Protein AF-A0A8J4STB5-F1 (afdb_monomer_lite)

Sequence (222 aa):
MVFQQFNLYPHKTVLGNVMEGLLTVKKIKRDEAAERGRILLDRVGLSDKQDAYPSRLSGGQQQRVAIARALAMEPEVMLFDEPTSALDPELVGEVLSVMKELAQEGMTMLVVTHELNKGATPMELLLAGLGGCMGIDITMILDAFLDKITGIEIEAQGTRSEGMPKGFTAIDLIFKVDGDIPDYRIWKAIQMAEEKYCAVSASLSADIHPKLILNGVDTPRP

pLDDT: mean 73.21, std 20.73, range [24.27, 98.5]

Radius of gyration: 19.36 Å; chains: 1; bounding box: 47×39×54 Å

Organism: NCBI:txid1284355

InterPro domains:
  IPR003439 ABC transporter-like, ATP-binding domain [PF00005] (1-85)
  IPR003439 ABC transporter-like, ATP-binding domain [PS50893] (1-156)
  IPR003718 OsmC/Ohr conserved domain [PF02566] (117-209)
  IPR015946 K homology domain-like, alpha/beta [G3DSA:3.30.300.20] (123-214)
  IPR017871 ABC transporter-like, conserved site [PS00211] (57-71)
  IPR027417 P-loop containing nucleoside triphosphate hydrolase [G3DSA:3.40.50.300] (1-122)
  IPR027417 P-loop containing nucleoside triphosphate hydrolase [SSF52540] (1-118)
  IPR036102 OsmC/Ohr superfamily [SSF82784] (111-209)
  IPR050086 Methionine import ATP-binding protein MetN-like [PTHR43166] (1-117)

Structure (mmCIF, N/CA/C/O backbone):
data_AF-A0A8J4STB5-F1
#
_entry.id   AF-A0A8J4STB5-F1
#
loop_
_atom_site.group_PDB
_atom_site.id
_atom_site.type_symbol
_atom_site.label_atom_id
_atom_site.label_alt_id
_atom_site.label_comp_id
_atom_site.label_asym_id
_atom_site.label_entity_id
_atom_site.label_seq_id
_atom_site.pdbx_PDB_ins_code
_atom_site.Cartn_x
_atom_site.Cartn_y
_atom_site.Cartn_z
_atom_site.occupancy
_atom_site.B_iso_or_equiv
_atom_site.auth_seq_id
_atom_site.auth_comp_id
_atom_site.auth_asym_id
_atom_site.auth_atom_id
_atom_site.pdbx_PDB_model_num
ATOM 1 N N . MET A 1 1 ? -4.773 2.801 -3.151 1.00 83.81 1 MET A N 1
ATOM 2 C CA . MET A 1 1 ? -3.450 3.431 -3.314 1.00 83.81 1 MET A CA 1
ATOM 3 C C . MET A 1 1 ? -2.985 3.958 -1.968 1.00 83.81 1 MET A C 1
ATOM 5 O O . MET A 1 1 ? -3.799 4.517 -1.236 1.00 83.81 1 MET A O 1
ATOM 9 N N . VAL A 1 2 ? -1.718 3.732 -1.645 1.00 87.00 2 VAL A N 1
ATOM 10 C CA . VAL A 1 2 ? -1.007 4.223 -0.462 1.00 87.00 2 VAL A CA 1
ATOM 11 C C . VAL A 1 2 ? 0.059 5.187 -0.970 1.00 87.00 2 VAL A C 1
ATOM 13 O O . VAL A 1 2 ? 0.803 4.837 -1.879 1.00 87.00 2 VAL A O 1
ATOM 16 N N . PHE A 1 3 ? 0.081 6.400 -0.431 1.00 85.62 3 PHE A N 1
ATOM 17 C CA . PHE A 1 3 ? 0.924 7.493 -0.915 1.00 85.62 3 PHE A CA 1
ATOM 18 C C . PHE A 1 3 ? 2.146 7.691 -0.010 1.00 85.62 3 PHE A C 1
ATOM 20 O O . PHE A 1 3 ? 2.148 7.242 1.141 1.00 85.62 3 PHE A O 1
ATOM 27 N N . GLN A 1 4 ? 3.129 8.444 -0.507 1.00 79.06 4 GLN A N 1
ATOM 28 C CA . GLN A 1 4 ? 4.301 8.886 0.251 1.00 79.06 4 GLN A CA 1
ATOM 29 C C . GLN A 1 4 ? 3.884 9.717 1.471 1.00 79.06 4 GLN A C 1
ATOM 31 O O . GLN A 1 4 ? 4.380 9.534 2.581 1.00 79.06 4 GLN A O 1
ATOM 36 N N . GLN A 1 5 ? 2.910 10.610 1.273 1.00 80.06 5 GLN A N 1
ATOM 37 C CA . GLN A 1 5 ? 2.217 11.296 2.358 1.00 80.06 5 GLN A CA 1
ATOM 38 C C . GLN A 1 5 ? 1.025 10.449 2.809 1.00 80.06 5 GLN A C 1
ATOM 40 O O . GLN A 1 5 ? 0.166 10.098 2.005 1.00 80.06 5 GLN A O 1
ATOM 45 N N . PHE A 1 6 ? 0.919 10.166 4.110 1.00 85.56 6 PHE A N 1
ATOM 46 C CA . PHE A 1 6 ? -0.080 9.241 4.676 1.00 85.56 6 PHE A CA 1
ATOM 47 C C . PHE A 1 6 ? -1.534 9.581 4.281 1.00 85.56 6 PHE A C 1
ATOM 49 O O . PHE A 1 6 ? -2.413 8.714 4.241 1.00 85.56 6 PHE A O 1
ATOM 56 N N . ASN A 1 7 ? -1.797 10.862 3.978 1.00 88.44 7 ASN A N 1
ATOM 57 C CA . ASN A 1 7 ? -3.080 11.392 3.514 1.00 88.44 7 ASN A CA 1
ATOM 58 C C . ASN A 1 7 ? -4.254 11.005 4.424 1.00 88.44 7 ASN A C 1
ATOM 60 O O . ASN A 1 7 ? -5.372 10.811 3.949 1.00 88.44 7 ASN A O 1
ATOM 64 N N . LEU A 1 8 ? -4.009 10.846 5.727 1.00 95.62 8 LEU A N 1
ATOM 65 C CA . LEU A 1 8 ? -5.043 10.556 6.717 1.00 95.62 8 LEU A CA 1
ATOM 66 C C . LEU A 1 8 ? -5.893 11.804 6.978 1.00 95.62 8 LEU A C 1
ATOM 68 O O . LEU A 1 8 ? -5.393 12.925 6.993 1.00 95.62 8 LEU A O 1
ATOM 72 N N . TYR A 1 9 ? -7.182 11.611 7.240 1.00 97.06 9 TYR A N 1
ATOM 73 C CA . TYR A 1 9 ? -8.083 12.662 7.688 1.00 97.06 9 TYR A CA 1
ATOM 74 C C . TYR A 1 9 ? -7.729 13.057 9.130 1.00 97.06 9 TYR A C 1
ATOM 76 O O . TYR A 1 9 ? -7.963 12.263 10.048 1.00 97.06 9 TYR A O 1
ATOM 84 N N . PRO A 1 10 ? -7.211 14.278 9.373 1.00 96.38 10 PRO A N 1
ATOM 85 C CA . PRO A 1 10 ? -6.681 14.663 10.685 1.00 96.38 10 PRO A CA 1
ATOM 86 C C . PRO A 1 10 ? -7.776 14.827 11.748 1.00 96.38 10 PRO A C 1
ATOM 88 O O . PRO A 1 10 ? -7.510 14.728 12.941 1.00 96.38 10 PRO A O 1
ATOM 91 N N . HIS A 1 11 ? -9.016 15.061 11.314 1.00 97.06 11 HIS A N 1
ATOM 92 C CA . HIS A 1 11 ? -10.190 15.258 12.164 1.00 97.06 11 HIS A CA 1
ATOM 93 C C . HIS A 1 11 ? -10.950 13.953 12.466 1.00 97.06 11 HIS A C 1
ATOM 95 O O . HIS A 1 11 ? -12.022 13.993 13.066 1.00 97.06 11 HIS A O 1
ATOM 101 N N . LYS A 1 12 ? -10.432 12.797 12.034 1.00 97.62 12 LYS A N 1
ATOM 102 C CA . LYS A 1 12 ? -11.000 11.474 12.322 1.00 97.62 12 LYS A CA 1
ATOM 103 C C . LYS A 1 12 ? -10.012 10.659 13.145 1.00 97.62 12 LYS A C 1
ATOM 105 O O . LYS A 1 12 ? -8.802 10.842 13.030 1.00 97.62 12 LYS A O 1
ATOM 110 N N . THR A 1 13 ? -10.532 9.733 13.944 1.00 98.44 13 THR A N 1
ATOM 111 C CA . THR A 1 13 ? -9.698 8.741 14.630 1.00 98.44 13 THR A CA 1
ATOM 112 C C . THR A 1 13 ? -9.053 7.783 13.626 1.00 98.44 13 THR A C 1
ATOM 114 O O . THR A 1 13 ? -9.399 7.773 12.440 1.00 98.44 13 THR A O 1
ATOM 117 N N . VAL A 1 14 ? -8.125 6.952 14.091 1.00 98.44 14 VAL A N 1
ATOM 118 C CA . VAL A 1 14 ? -7.517 5.868 13.310 1.00 98.44 14 VAL A CA 1
ATOM 119 C C . VAL A 1 14 ? -8.586 4.941 12.736 1.00 98.44 14 VAL A C 1
ATOM 121 O O . VAL A 1 14 ? -8.636 4.737 11.524 1.00 98.44 14 VAL A O 1
ATOM 124 N N . LEU A 1 15 ? -9.510 4.463 13.573 1.00 98.50 15 LEU A N 1
ATOM 125 C CA . LEU A 1 15 ? -10.627 3.640 13.115 1.00 98.50 15 LEU A CA 1
ATOM 126 C C . LEU A 1 15 ? -11.534 4.404 12.141 1.00 98.50 15 LEU A C 1
ATOM 128 O O . LEU A 1 15 ? -11.927 3.868 11.107 1.00 98.50 15 LEU A O 1
ATOM 132 N N . GLY A 1 16 ? -11.804 5.684 12.415 1.00 98.19 16 GLY A N 1
ATOM 133 C CA . GLY A 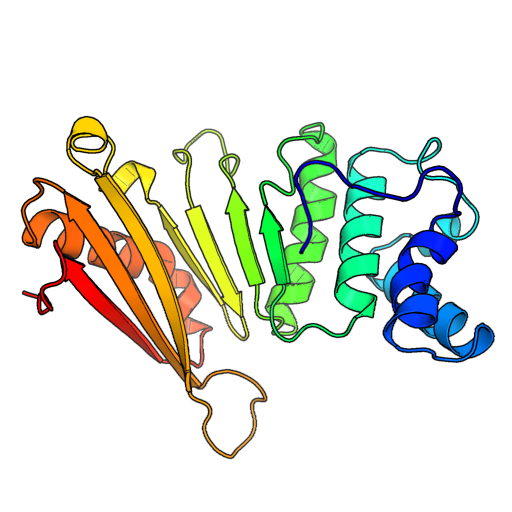1 16 ? -12.578 6.540 11.519 1.00 98.19 16 GLY A CA 1
ATOM 134 C C . GLY A 1 16 ? -11.940 6.703 10.136 1.00 98.19 16 GLY A C 1
ATOM 135 O O . GLY A 1 16 ? -12.653 6.742 9.139 1.00 98.19 16 GLY A O 1
ATOM 136 N N . ASN A 1 17 ? -10.608 6.749 10.059 1.00 98.31 17 ASN A N 1
ATOM 137 C CA . ASN A 1 17 ? -9.873 6.798 8.796 1.00 98.31 17 ASN A CA 1
ATOM 138 C C . ASN A 1 17 ? -10.060 5.524 7.967 1.00 98.31 17 ASN A C 1
ATOM 140 O O . ASN A 1 17 ? -10.306 5.620 6.767 1.00 98.31 17 ASN A O 1
ATOM 144 N N . VAL A 1 18 ? -9.974 4.352 8.601 1.00 98.00 18 VAL A N 1
ATOM 145 C CA . VAL A 1 18 ? -10.160 3.054 7.931 1.00 98.00 18 VAL A CA 1
ATOM 146 C C . VAL A 1 18 ? -11.613 2.867 7.479 1.00 98.00 18 VAL A C 1
ATOM 148 O O . VAL A 1 18 ? -11.871 2.394 6.375 1.00 98.00 18 VAL A O 1
ATOM 151 N N . MET A 1 19 ? -12.574 3.301 8.297 1.00 98.00 19 MET A N 1
ATOM 152 C CA . MET A 1 19 ? -14.006 3.178 8.013 1.00 98.00 19 MET A CA 1
ATOM 153 C C . MET A 1 19 ? -14.528 4.132 6.932 1.00 98.00 19 MET A C 1
ATOM 155 O O . MET A 1 19 ? -15.611 3.897 6.397 1.00 98.00 19 MET A O 1
ATOM 159 N N . GLU A 1 20 ? -13.831 5.230 6.634 1.00 97.69 20 GLU A N 1
ATOM 160 C CA . GLU A 1 20 ? -14.433 6.324 5.864 1.00 97.69 20 GLU A CA 1
ATOM 161 C C . GLU A 1 20 ? -14.905 5.883 4.474 1.00 97.69 20 GLU A C 1
ATOM 163 O O . GLU A 1 20 ? -16.039 6.172 4.087 1.00 97.69 20 GLU A O 1
ATOM 168 N N . GLY A 1 21 ? -14.077 5.133 3.742 1.00 95.62 21 GLY A N 1
ATOM 169 C CA . GLY A 1 21 ? -14.440 4.606 2.422 1.00 95.62 21 GLY A CA 1
ATOM 170 C C . GLY A 1 21 ? -15.588 3.594 2.485 1.00 95.62 21 GLY A C 1
ATOM 171 O O . GLY A 1 21 ? -16.498 3.625 1.653 1.00 95.62 21 GLY A O 1
ATOM 172 N N . LEU A 1 22 ? -15.614 2.757 3.525 1.00 97.12 22 LEU A N 1
ATOM 173 C CA . LEU A 1 22 ? -16.688 1.790 3.760 1.00 97.12 22 LEU A CA 1
ATOM 174 C C . LEU A 1 22 ? -18.049 2.484 3.941 1.00 97.12 22 LEU A C 1
ATOM 176 O O . LEU A 1 22 ? -19.049 2.087 3.340 1.00 97.12 22 LEU A O 1
ATOM 180 N N . LEU A 1 23 ? -18.083 3.560 4.727 1.00 97.62 23 LEU A N 1
ATOM 181 C CA . LEU A 1 23 ? -19.301 4.322 5.000 1.00 97.62 23 LEU A CA 1
ATOM 182 C C . LEU A 1 23 ? -19.748 5.163 3.804 1.00 97.62 23 LEU A C 1
ATOM 184 O O . LEU A 1 23 ? -20.928 5.202 3.455 1.00 97.62 23 LEU A O 1
ATOM 188 N N . THR A 1 24 ? -18.811 5.887 3.197 1.00 96.56 24 THR A N 1
ATOM 189 C CA . THR A 1 24 ? -19.138 6.926 2.216 1.00 96.56 24 THR A CA 1
ATOM 190 C C . THR A 1 24 ? -19.290 6.370 0.808 1.00 96.56 24 THR A C 1
ATOM 192 O O . THR A 1 24 ? -20.194 6.814 0.097 1.00 96.56 24 THR A O 1
ATOM 195 N N . VAL A 1 25 ? -18.475 5.381 0.431 1.00 95.56 25 VAL A N 1
ATOM 196 C CA . VAL A 1 25 ? -18.446 4.795 -0.915 1.00 95.56 25 VAL A CA 1
ATOM 197 C C . VAL A 1 25 ? -19.219 3.481 -0.954 1.00 95.56 25 VAL A C 1
ATOM 199 O O . VAL A 1 25 ? -20.157 3.359 -1.735 1.00 95.56 25 VAL A O 1
ATOM 202 N N . LYS A 1 26 ? -18.883 2.513 -0.088 1.00 94.12 26 LYS A N 1
ATOM 203 C CA . LYS A 1 26 ? -19.557 1.197 -0.065 1.00 94.12 26 LYS A CA 1
ATOM 204 C C . LYS A 1 26 ? -20.934 1.232 0.616 1.00 94.12 26 LYS A C 1
ATOM 206 O O . LYS A 1 26 ? -21.690 0.276 0.480 1.00 94.12 26 LYS A O 1
ATOM 211 N N . LYS A 1 27 ? -21.270 2.321 1.322 1.00 96.19 27 LYS A N 1
ATOM 212 C CA . LYS A 1 27 ? -22.557 2.540 2.014 1.00 96.19 27 LYS A CA 1
ATOM 213 C C . LYS A 1 27 ? -22.936 1.425 3.003 1.00 96.19 27 LYS A C 1
ATOM 215 O O . LYS A 1 27 ? -24.122 1.194 3.237 1.00 96.19 27 LYS A O 1
ATOM 220 N N . ILE A 1 28 ? -21.954 0.747 3.601 1.00 96.12 28 ILE A N 1
ATOM 221 C CA . ILE A 1 28 ? -22.231 -0.287 4.609 1.00 96.12 28 ILE A CA 1
ATOM 222 C C . ILE A 1 28 ? -22.561 0.342 5.970 1.00 96.12 28 ILE A C 1
ATOM 224 O O . ILE A 1 28 ? -22.240 1.504 6.237 1.00 96.12 28 ILE A O 1
ATOM 228 N N . LYS A 1 29 ? -23.230 -0.419 6.845 1.00 97.50 29 LYS A N 1
ATOM 229 C CA . LYS A 1 29 ? -23.645 0.072 8.167 1.00 97.50 29 LYS A CA 1
ATOM 230 C C . LYS A 1 29 ? -22.434 0.373 9.048 1.00 97.50 29 LYS A C 1
ATOM 232 O O . LYS A 1 29 ? -21.404 -0.288 8.961 1.00 97.50 29 LYS A O 1
ATOM 237 N N . ARG A 1 30 ? -22.588 1.347 9.950 1.00 96.19 30 ARG A N 1
ATOM 238 C CA . ARG A 1 30 ? -21.501 1.814 10.821 1.00 96.19 30 ARG A CA 1
ATOM 239 C C . ARG A 1 30 ? -20.896 0.718 11.687 1.00 96.19 30 ARG A C 1
ATOM 241 O O . ARG A 1 30 ? -19.676 0.654 11.773 1.00 96.19 30 ARG A O 1
ATOM 248 N N . ASP A 1 31 ? -21.726 -0.130 12.278 1.00 97.31 31 ASP A N 1
ATOM 249 C CA . ASP A 1 31 ? -21.247 -1.202 13.153 1.00 97.31 31 ASP A CA 1
ATOM 250 C C . ASP A 1 31 ? -20.454 -2.253 12.365 1.00 97.31 31 ASP A C 1
ATOM 252 O O . ASP A 1 31 ? -19.402 -2.699 12.812 1.00 97.31 31 ASP A O 1
ATOM 256 N N . GLU A 1 32 ? -20.893 -2.567 11.143 1.00 97.19 32 GLU A N 1
ATOM 257 C CA . GLU A 1 32 ? -20.178 -3.472 10.236 1.00 97.19 32 GLU A CA 1
ATOM 258 C C . GLU A 1 32 ? -18.851 -2.864 9.754 1.00 97.19 32 GLU A C 1
ATOM 260 O O . GLU A 1 32 ? -17.824 -3.539 9.745 1.00 97.19 32 GLU A O 1
ATOM 265 N N . ALA A 1 33 ? -18.843 -1.574 9.399 1.00 97.56 33 ALA A N 1
ATOM 266 C CA . ALA A 1 33 ? -17.621 -0.864 9.024 1.00 97.56 33 ALA A CA 1
ATOM 267 C C . ALA A 1 33 ? -16.614 -0.814 10.178 1.00 97.56 33 ALA A C 1
ATOM 269 O O . ALA A 1 33 ? -15.418 -0.989 9.950 1.00 97.56 33 ALA A O 1
ATOM 270 N N . ALA A 1 34 ? -17.091 -0.585 11.404 1.00 97.94 34 ALA A N 1
ATOM 271 C CA . ALA A 1 34 ? -16.252 -0.576 12.594 1.00 97.94 34 ALA A CA 1
ATOM 272 C C . ALA A 1 34 ? -15.622 -1.947 12.837 1.00 97.94 34 ALA A C 1
ATOM 274 O O . ALA A 1 34 ? -14.429 -2.019 13.117 1.00 97.94 34 ALA A O 1
ATOM 275 N N . GLU A 1 35 ? -16.386 -3.024 12.668 1.00 97.62 35 GLU A N 1
ATOM 276 C CA . GLU A 1 35 ? -15.864 -4.377 12.836 1.00 97.62 35 GLU A CA 1
ATOM 277 C C . GLU A 1 35 ? -14.793 -4.719 11.795 1.00 97.62 35 GLU A C 1
ATOM 279 O O . GLU A 1 35 ? -13.680 -5.103 12.159 1.00 97.62 35 GLU A O 1
ATOM 284 N N . ARG A 1 36 ? -15.062 -4.467 10.505 1.00 96.81 36 ARG A N 1
ATOM 285 C CA . ARG A 1 36 ? -14.048 -4.633 9.447 1.00 96.81 36 ARG A CA 1
ATOM 286 C C . ARG A 1 36 ? -12.813 -3.770 9.707 1.00 96.81 36 ARG A C 1
ATOM 288 O O . ARG A 1 36 ? -11.687 -4.227 9.534 1.00 96.81 36 ARG A O 1
ATOM 295 N N . GLY A 1 37 ? -13.023 -2.529 10.144 1.00 97.50 37 GLY A N 1
ATOM 296 C CA . GLY A 1 37 ? -11.949 -1.599 10.470 1.00 97.50 37 GLY A CA 1
ATOM 297 C C . GLY A 1 37 ? -11.044 -2.114 11.586 1.00 97.50 37 GLY A C 1
ATOM 298 O O . GLY A 1 37 ? -9.827 -2.038 11.451 1.00 97.50 37 GLY A O 1
ATOM 299 N N . ARG A 1 38 ? -11.609 -2.691 12.653 1.00 98.12 38 ARG A N 1
ATOM 300 C CA . ARG A 1 38 ? -10.828 -3.281 13.753 1.00 98.12 38 ARG A CA 1
ATOM 301 C C . ARG A 1 38 ? -9.997 -4.473 13.302 1.00 98.12 38 ARG A C 1
ATOM 303 O O . ARG A 1 38 ? -8.823 -4.523 13.638 1.00 98.12 38 ARG A O 1
ATOM 310 N N . ILE A 1 39 ? -10.569 -5.371 12.499 1.00 96.88 39 ILE A N 1
ATOM 311 C CA . ILE A 1 39 ? -9.842 -6.525 11.943 1.00 96.88 39 ILE A CA 1
ATOM 312 C C . ILE A 1 39 ? -8.627 -6.056 11.127 1.00 96.88 39 ILE A C 1
ATOM 314 O O . ILE A 1 39 ? -7.532 -6.599 11.250 1.00 96.88 39 ILE A O 1
ATOM 318 N N . LEU A 1 40 ? -8.797 -5.010 10.313 1.00 95.88 40 LEU A N 1
ATOM 319 C CA . LEU A 1 40 ? -7.709 -4.456 9.505 1.00 95.88 40 LEU A CA 1
ATOM 320 C C . LEU A 1 40 ? -6.654 -3.733 10.345 1.00 95.88 40 LEU A C 1
ATOM 322 O O . LEU A 1 40 ? -5.472 -3.814 10.023 1.00 95.88 40 LEU A O 1
ATOM 326 N N . LEU A 1 41 ? -7.063 -3.038 11.411 1.00 97.38 41 LEU A N 1
ATOM 327 C CA . LEU A 1 41 ? -6.132 -2.412 12.350 1.00 97.38 41 LEU A CA 1
ATOM 328 C C . LEU A 1 41 ? -5.324 -3.444 13.129 1.00 97.38 41 LEU A C 1
ATOM 330 O O . LEU A 1 41 ? -4.132 -3.232 13.335 1.00 97.38 41 LEU A O 1
ATOM 334 N N . ASP A 1 42 ? -5.940 -4.558 13.512 1.00 95.44 42 ASP A N 1
ATOM 335 C CA . ASP A 1 42 ? -5.253 -5.669 14.166 1.00 95.44 42 ASP A CA 1
ATOM 336 C C . ASP A 1 42 ? -4.184 -6.271 13.265 1.00 95.44 42 ASP A C 1
ATOM 338 O O . ASP A 1 42 ? -3.028 -6.395 13.663 1.00 95.44 42 ASP A O 1
ATOM 342 N N . ARG A 1 43 ? -4.539 -6.497 11.999 1.00 90.19 43 ARG A N 1
ATOM 343 C CA . ARG A 1 43 ? -3.621 -7.010 10.983 1.00 90.19 43 ARG A CA 1
ATOM 344 C C . ARG A 1 43 ? -2.388 -6.133 10.778 1.00 90.19 43 ARG A C 1
ATOM 346 O O . ARG A 1 43 ? -1.309 -6.652 10.540 1.00 90.19 43 ARG A O 1
ATOM 353 N N . VAL A 1 44 ? -2.520 -4.811 10.880 1.00 93.00 44 VAL A N 1
ATOM 354 C CA . VAL A 1 44 ? -1.371 -3.892 10.782 1.00 93.00 44 VAL A CA 1
ATOM 355 C C . VAL A 1 44 ? -0.748 -3.562 12.146 1.00 93.00 44 VAL A C 1
ATOM 357 O O . VAL A 1 44 ? 0.077 -2.652 12.241 1.00 93.00 44 VAL A O 1
ATOM 360 N N . GLY A 1 45 ? -1.131 -4.265 13.216 1.00 93.88 45 GLY A N 1
ATOM 361 C CA . GLY A 1 45 ? -0.573 -4.110 14.561 1.00 93.88 45 GLY A CA 1
ATOM 362 C C . GLY A 1 45 ? -0.903 -2.771 15.228 1.00 93.88 45 GLY A C 1
ATOM 363 O O . GLY A 1 45 ? -0.023 -2.166 15.840 1.00 93.88 45 GLY A O 1
ATOM 364 N N . LEU A 1 46 ? -2.136 -2.276 15.061 1.00 96.44 46 LEU A N 1
ATOM 365 C CA . LEU A 1 46 ? -2.624 -0.985 15.576 1.00 96.44 46 LEU A CA 1
ATOM 366 C C . LEU A 1 46 ? -3.954 -1.078 16.351 1.00 96.44 46 LEU A C 1
ATOM 368 O O . LEU A 1 46 ? -4.639 -0.066 16.533 1.00 96.44 46 LEU A O 1
ATOM 372 N N . SER A 1 47 ? -4.321 -2.264 16.842 1.00 95.38 47 SER A N 1
ATOM 373 C CA . SER A 1 47 ? -5.540 -2.483 17.642 1.00 95.38 47 SER A CA 1
ATOM 374 C C . SER A 1 47 ? -5.650 -1.561 18.862 1.00 95.38 47 SER A C 1
ATOM 376 O O . SER A 1 47 ? -6.727 -1.039 19.155 1.00 95.38 47 SER A O 1
ATOM 378 N N . ASP A 1 48 ? -4.538 -1.284 19.548 1.00 96.25 48 ASP A N 1
ATOM 379 C CA . ASP A 1 48 ? -4.495 -0.423 20.738 1.00 96.25 48 ASP A CA 1
ATOM 380 C C . ASP A 1 48 ? -4.597 1.081 20.416 1.00 96.25 48 ASP A C 1
ATOM 382 O O . ASP A 1 48 ? -4.718 1.907 21.323 1.00 96.25 48 ASP A O 1
ATOM 386 N N . LYS A 1 49 ? -4.555 1.461 19.130 1.00 96.81 49 LYS A N 1
ATOM 387 C CA . LYS A 1 49 ? -4.566 2.859 18.666 1.00 96.81 49 LYS A CA 1
ATOM 388 C C . LYS A 1 49 ? -5.855 3.275 17.963 1.00 96.81 49 LYS A C 1
ATOM 390 O O . LYS A 1 49 ? -5.914 4.391 17.454 1.00 96.81 49 LYS A O 1
ATOM 395 N N . GLN A 1 50 ? -6.890 2.435 17.945 1.00 97.31 50 GLN A N 1
ATOM 396 C CA . GLN A 1 50 ? -8.116 2.675 17.168 1.00 97.31 50 GLN A CA 1
ATOM 397 C C . GLN A 1 50 ? -8.791 4.040 17.439 1.00 97.31 50 GLN A C 1
ATOM 399 O O . GLN A 1 50 ? -9.308 4.670 16.512 1.00 97.31 50 GLN A O 1
ATOM 404 N N . ASP A 1 51 ? -8.719 4.533 18.680 1.00 97.88 51 ASP A N 1
ATOM 405 C CA . ASP A 1 51 ? -9.320 5.804 19.112 1.00 97.88 51 ASP A CA 1
ATOM 406 C C . ASP A 1 51 ? -8.353 6.998 19.056 1.00 97.88 51 ASP A C 1
ATOM 408 O O . ASP A 1 51 ? -8.737 8.139 19.327 1.00 97.88 51 ASP A O 1
ATOM 412 N N . ALA A 1 52 ? -7.085 6.767 18.707 1.00 98.19 52 ALA A N 1
ATOM 413 C CA . ALA A 1 52 ? -6.111 7.837 18.546 1.00 98.19 52 ALA A CA 1
ATOM 414 C C . ALA A 1 52 ? -6.429 8.684 17.304 1.00 98.19 52 ALA A C 1
ATOM 416 O O . ALA A 1 52 ? -7.083 8.234 16.365 1.00 98.19 52 ALA A O 1
ATOM 417 N N . TYR A 1 53 ? -5.930 9.918 17.286 1.00 98.06 53 TYR A N 1
ATOM 418 C CA . TYR A 1 53 ? -5.926 10.768 16.093 1.00 98.06 53 TYR A CA 1
ATOM 419 C C . TYR A 1 53 ? -4.561 10.675 15.396 1.00 98.06 53 TYR A C 1
ATOM 421 O O . TYR A 1 53 ? -3.568 10.438 16.092 1.00 98.06 53 TYR A O 1
ATOM 429 N N . PRO A 1 54 ? -4.469 10.911 14.070 1.00 96.88 54 PRO A N 1
ATOM 430 C CA . PRO A 1 54 ? -3.209 10.830 13.322 1.00 96.88 54 PRO A CA 1
ATOM 431 C C . PRO A 1 54 ? -2.049 11.618 13.942 1.00 96.88 54 PRO A C 1
ATOM 433 O O . PRO A 1 54 ? -0.922 11.141 13.954 1.00 96.88 54 PRO A O 1
ATOM 436 N N . SER A 1 55 ? -2.325 12.775 14.553 1.00 96.25 55 SER A N 1
ATOM 437 C CA . SER A 1 55 ? -1.319 13.608 15.232 1.00 96.25 55 SER A CA 1
ATOM 438 C C . SER A 1 55 ? -0.639 12.950 16.440 1.00 96.25 55 SER A C 1
ATOM 440 O O . SER A 1 55 ? 0.353 13.475 16.935 1.00 96.25 55 SER A O 1
ATOM 442 N N . ARG A 1 56 ? -1.168 11.827 16.939 1.00 96.31 56 ARG A N 1
ATOM 443 C CA . ARG A 1 56 ? -0.610 11.056 18.063 1.00 96.31 56 ARG A CA 1
ATOM 444 C C . ARG A 1 56 ? 0.135 9.795 17.619 1.00 96.31 56 ARG A C 1
ATOM 446 O O . ARG A 1 56 ? 0.477 8.977 18.468 1.00 96.31 56 ARG A O 1
ATOM 453 N N . LEU A 1 57 ? 0.333 9.611 16.317 1.00 95.12 57 LEU A N 1
ATOM 454 C CA . LEU A 1 57 ? 0.985 8.442 15.739 1.00 95.12 57 LEU A CA 1
ATOM 455 C C . LEU A 1 57 ? 2.366 8.798 15.183 1.00 95.12 57 LEU A C 1
ATOM 457 O O . LEU A 1 57 ? 2.544 9.874 14.608 1.00 95.12 57 LEU A O 1
ATOM 461 N N . SER A 1 58 ? 3.315 7.864 15.284 1.00 93.75 58 SER A N 1
ATOM 462 C CA . SER A 1 58 ? 4.579 7.954 14.538 1.00 93.75 58 SER A CA 1
ATOM 463 C C . SER A 1 58 ? 4.330 7.872 13.027 1.00 93.75 58 SER A C 1
ATOM 465 O O . SER A 1 58 ? 3.275 7.401 12.595 1.00 93.75 58 SER A O 1
ATOM 467 N N . GLY A 1 59 ? 5.300 8.282 12.204 1.00 92.12 59 GLY A N 1
ATOM 468 C CA . GLY A 1 59 ? 5.172 8.188 10.744 1.00 92.12 59 GLY A CA 1
ATOM 469 C C . GLY A 1 59 ? 4.863 6.761 10.272 1.00 92.12 59 GLY A C 1
ATOM 470 O O . GLY A 1 59 ? 3.912 6.547 9.523 1.00 92.12 59 GLY A O 1
ATOM 471 N N . GLY A 1 60 ? 5.590 5.762 10.788 1.00 91.25 60 GLY A N 1
ATOM 472 C CA . GLY A 1 60 ? 5.364 4.353 10.445 1.00 91.25 60 GLY A CA 1
ATOM 473 C C . GLY A 1 60 ? 3.972 3.859 10.852 1.00 91.25 60 GLY A C 1
ATOM 474 O O . GLY A 1 60 ? 3.318 3.137 10.100 1.00 91.25 60 GLY A O 1
ATOM 475 N N . GLN A 1 61 ? 3.463 4.309 12.003 1.00 95.31 61 GLN A N 1
ATOM 476 C CA . GLN A 1 61 ? 2.093 4.014 12.428 1.00 95.31 61 GLN A CA 1
ATOM 477 C C . GLN A 1 61 ? 1.065 4.677 11.504 1.00 95.31 61 GLN A C 1
ATOM 479 O O . GLN A 1 61 ? 0.124 4.013 11.079 1.00 95.31 61 GLN A O 1
ATOM 484 N N . GLN A 1 62 ? 1.243 5.953 11.142 1.00 95.81 62 GLN A N 1
ATOM 485 C CA . GLN A 1 62 ? 0.350 6.635 10.198 1.00 95.81 62 GLN A CA 1
ATOM 486 C C . GLN A 1 62 ? 0.320 5.924 8.842 1.00 95.81 62 GLN A C 1
ATOM 488 O O . GLN A 1 62 ? -0.756 5.742 8.268 1.00 95.81 62 GLN A O 1
ATOM 493 N N . GLN A 1 63 ? 1.469 5.441 8.371 1.00 94.06 63 GLN A N 1
ATOM 494 C CA . GLN A 1 63 ? 1.535 4.695 7.123 1.00 94.06 63 GLN A CA 1
ATOM 495 C C . GLN A 1 63 ? 0.816 3.345 7.210 1.00 94.06 63 GLN A C 1
ATOM 497 O O . GLN A 1 63 ? 0.042 2.996 6.321 1.00 94.06 63 GLN A O 1
ATOM 502 N N . ARG A 1 64 ? 0.964 2.616 8.322 1.00 95.25 64 ARG A N 1
ATOM 503 C CA . ARG A 1 64 ? 0.2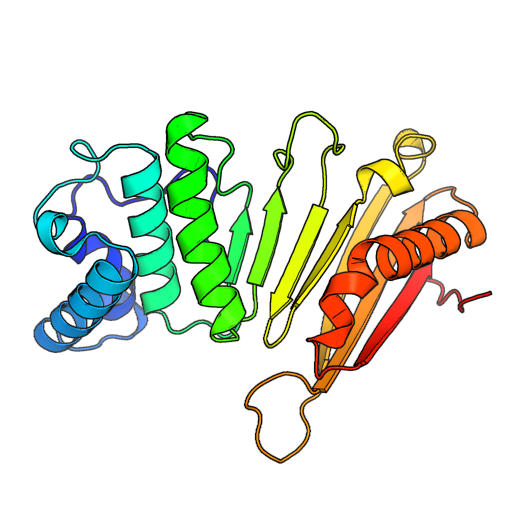01 1.383 8.573 1.00 95.25 64 ARG A CA 1
ATOM 504 C C . ARG A 1 64 ? -1.315 1.627 8.609 1.00 95.25 64 ARG A C 1
ATOM 506 O O . ARG A 1 64 ? -2.068 0.830 8.049 1.00 95.25 64 ARG A O 1
ATOM 513 N N . VAL A 1 65 ? -1.778 2.761 9.147 1.00 97.19 65 VAL A N 1
ATOM 514 C CA . VAL A 1 65 ? -3.196 3.169 9.042 1.00 97.19 65 VAL A CA 1
ATOM 515 C C . VAL A 1 65 ? -3.601 3.427 7.588 1.00 97.19 65 VAL A C 1
ATOM 517 O O . VAL A 1 65 ? -4.689 3.021 7.176 1.00 97.19 65 VAL A O 1
ATOM 520 N N . ALA A 1 66 ? -2.749 4.077 6.791 1.00 95.88 66 ALA A N 1
ATOM 521 C CA . ALA A 1 66 ? -3.025 4.326 5.377 1.00 95.88 66 ALA A CA 1
ATOM 522 C C . ALA A 1 66 ? -3.157 3.016 4.577 1.00 95.88 66 ALA A C 1
ATOM 524 O O . ALA A 1 66 ? -4.061 2.904 3.744 1.00 95.88 66 ALA A O 1
ATOM 525 N N . ILE A 1 67 ? -2.326 2.011 4.886 1.00 94.12 67 ILE A N 1
ATOM 526 C CA . ILE A 1 67 ? -2.421 0.652 4.332 1.00 94.12 67 ILE A CA 1
ATOM 527 C C . ILE A 1 67 ? -3.751 0.004 4.726 1.00 94.12 67 ILE A C 1
ATOM 529 O O . ILE A 1 67 ? -4.499 -0.414 3.844 1.00 94.12 67 ILE A O 1
ATOM 533 N N . ALA A 1 68 ? -4.094 -0.023 6.019 1.00 96.19 68 ALA A N 1
ATOM 534 C CA . ALA A 1 68 ? -5.361 -0.587 6.494 1.00 96.19 68 ALA A CA 1
ATOM 535 C C . ALA A 1 68 ? -6.579 0.080 5.832 1.00 96.19 68 ALA A C 1
ATOM 537 O O . ALA A 1 68 ? -7.509 -0.600 5.401 1.00 96.19 68 ALA A O 1
ATOM 538 N N . ARG A 1 69 ? -6.554 1.409 5.676 1.00 96.25 69 ARG A N 1
ATOM 539 C CA . ARG A 1 69 ? -7.595 2.164 4.963 1.00 96.25 69 ARG A CA 1
ATOM 540 C C . ARG A 1 69 ? -7.716 1.744 3.499 1.00 96.25 69 ARG A C 1
ATOM 542 O O . ARG A 1 69 ? -8.831 1.627 2.998 1.00 96.25 69 ARG A O 1
ATOM 549 N N . ALA A 1 70 ? -6.600 1.550 2.802 1.00 93.88 70 ALA A N 1
ATOM 550 C CA . ALA A 1 70 ? -6.624 1.103 1.413 1.00 93.88 70 ALA A CA 1
ATOM 551 C C . ALA A 1 70 ? -7.157 -0.336 1.293 1.00 93.88 70 ALA A C 1
ATOM 553 O O . ALA A 1 70 ? -8.005 -0.598 0.440 1.00 93.88 70 ALA A O 1
ATOM 554 N N . LEU A 1 71 ? -6.739 -1.232 2.193 1.00 93.06 71 LEU A N 1
ATOM 555 C CA . LEU A 1 71 ? -7.216 -2.617 2.266 1.00 93.06 71 LEU A CA 1
ATOM 556 C C . LEU A 1 71 ? -8.710 -2.720 2.590 1.00 93.06 71 LEU A C 1
ATOM 558 O O . LEU A 1 71 ? -9.367 -3.639 2.110 1.00 93.06 71 LEU A O 1
ATOM 562 N N . ALA A 1 72 ? -9.265 -1.769 3.348 1.00 94.94 72 ALA A N 1
ATOM 563 C CA . ALA A 1 72 ? -10.687 -1.746 3.696 1.00 94.94 72 ALA A CA 1
ATOM 564 C C . ALA A 1 72 ? -11.614 -1.731 2.479 1.00 94.94 72 ALA A C 1
ATOM 566 O O . ALA A 1 72 ? -12.749 -2.188 2.558 1.00 94.94 72 ALA A O 1
ATOM 567 N N . MET A 1 73 ? -11.135 -1.235 1.341 1.00 92.19 73 MET A N 1
ATOM 568 C CA . MET A 1 73 ? -11.912 -1.204 0.105 1.00 92.19 73 MET A CA 1
ATOM 569 C C . MET A 1 73 ? -11.929 -2.542 -0.646 1.00 92.19 73 MET A C 1
ATOM 571 O O . MET A 1 73 ? -12.622 -2.629 -1.662 1.00 92.19 73 MET A O 1
ATOM 575 N N . GLU A 1 74 ? -11.216 -3.553 -0.134 1.00 88.56 74 GLU A N 1
ATOM 576 C CA . GLU A 1 74 ? -11.001 -4.867 -0.752 1.00 88.56 74 GLU A CA 1
ATOM 577 C C . GLU A 1 74 ? -10.506 -4.733 -2.204 1.00 88.56 74 GLU A C 1
ATOM 579 O O . GLU A 1 74 ? -11.165 -5.204 -3.133 1.00 88.56 74 GLU A O 1
ATOM 584 N N . PRO A 1 75 ? -9.390 -4.012 -2.436 1.00 81.56 75 PRO A N 1
ATOM 585 C CA . PRO A 1 75 ? -8.902 -3.777 -3.785 1.00 81.56 75 PRO A CA 1
ATOM 586 C C . PRO A 1 75 ? -8.341 -5.061 -4.401 1.00 81.56 75 PRO A C 1
ATOM 588 O O . PRO A 1 75 ? -7.724 -5.874 -3.717 1.00 81.56 75 PRO A O 1
ATOM 591 N N . GLU A 1 76 ? -8.490 -5.202 -5.718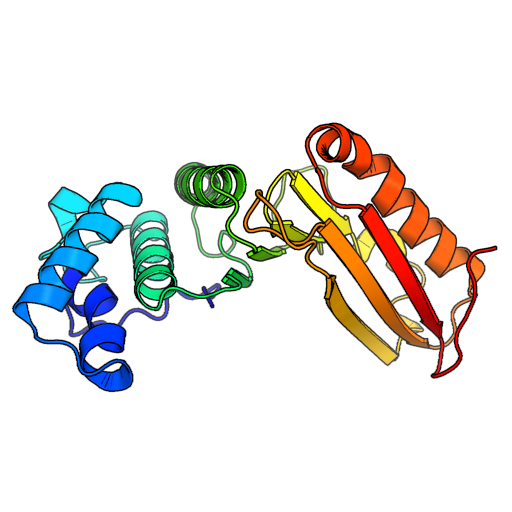 1.00 68.94 76 GLU A N 1
ATOM 592 C CA . GLU A 1 76 ? -7.827 -6.274 -6.472 1.00 68.94 76 GLU A CA 1
ATOM 593 C C . GLU A 1 76 ? -6.318 -6.026 -6.618 1.00 68.94 76 GLU A C 1
ATOM 595 O O . GLU A 1 76 ? -5.543 -6.975 -6.719 1.00 68.94 76 GLU A O 1
ATOM 600 N N . VAL A 1 77 ? -5.906 -4.750 -6.614 1.00 68.44 77 VAL A N 1
ATOM 601 C CA . VAL A 1 77 ? -4.510 -4.311 -6.738 1.00 68.44 77 VAL A CA 1
ATOM 602 C C . VAL A 1 77 ? -4.211 -3.177 -5.754 1.00 68.44 77 VAL A C 1
ATOM 604 O O . VAL A 1 77 ? -4.939 -2.185 -5.664 1.00 68.44 77 VAL A O 1
ATOM 607 N N . MET A 1 78 ? -3.097 -3.296 -5.038 1.00 77.06 78 MET A N 1
ATOM 608 C CA . MET A 1 78 ? -2.589 -2.315 -4.085 1.00 77.06 78 MET A CA 1
ATOM 609 C C . MET A 1 78 ? -1.427 -1.514 -4.674 1.00 77.06 78 MET A C 1
ATOM 611 O O . MET A 1 78 ? -0.305 -1.990 -4.762 1.00 77.06 78 MET A O 1
ATOM 615 N N . LEU A 1 79 ? -1.683 -0.261 -5.036 1.00 78.88 79 LEU A N 1
ATOM 616 C CA . LEU A 1 79 ? -0.635 0.660 -5.486 1.00 78.88 79 LEU A CA 1
ATOM 617 C C . LEU A 1 79 ? 0.026 1.341 -4.279 1.00 78.88 79 LEU A C 1
ATOM 619 O O . LEU A 1 79 ? -0.689 1.905 -3.447 1.00 78.88 79 LEU A O 1
ATOM 623 N N . PHE A 1 80 ? 1.349 1.319 -4.209 1.00 79.94 80 PHE A N 1
ATOM 624 C CA . PHE A 1 80 ? 2.187 1.997 -3.229 1.00 79.94 80 PHE A CA 1
ATOM 625 C C . PHE A 1 80 ? 3.105 2.973 -3.955 1.00 79.94 80 PHE A C 1
ATOM 627 O O . PHE A 1 80 ? 3.813 2.586 -4.879 1.00 79.94 80 PHE A O 1
ATOM 634 N N . ASP A 1 81 ? 3.101 4.218 -3.512 1.00 80.44 81 ASP A N 1
ATOM 635 C CA . ASP A 1 81 ? 3.924 5.292 -4.050 1.00 80.44 81 ASP A CA 1
ATOM 636 C C . ASP A 1 81 ? 4.858 5.787 -2.945 1.00 80.44 81 ASP A C 1
ATOM 638 O O . ASP A 1 81 ? 4.393 6.361 -1.962 1.00 80.44 81 ASP A O 1
ATOM 642 N N . GLU A 1 82 ? 6.141 5.442 -3.044 1.00 78.81 82 GLU A N 1
ATOM 643 C CA . GLU A 1 82 ? 7.207 5.720 -2.074 1.00 78.81 82 GLU A CA 1
ATOM 644 C C . GLU A 1 82 ? 6.803 5.495 -0.608 1.00 78.81 82 GLU A C 1
ATOM 646 O O . GLU A 1 82 ? 6.887 6.397 0.233 1.00 78.81 82 GLU A O 1
ATOM 651 N N . PRO A 1 83 ? 6.347 4.281 -0.247 1.00 76.81 83 PRO A N 1
ATOM 652 C CA . PRO A 1 83 ? 5.653 4.078 1.016 1.00 76.81 83 PRO A CA 1
ATOM 653 C C . PRO A 1 83 ? 6.541 4.243 2.255 1.00 76.81 83 PRO A C 1
ATOM 655 O O . PRO A 1 83 ? 6.010 4.301 3.364 1.00 76.81 83 PRO A O 1
ATOM 658 N N . THR A 1 84 ? 7.861 4.297 2.090 1.00 80.38 84 THR A N 1
ATOM 659 C CA . THR A 1 84 ? 8.842 4.370 3.178 1.00 80.38 84 THR A CA 1
ATOM 660 C C . THR A 1 84 ? 9.640 5.670 3.195 1.00 80.38 84 THR A C 1
ATOM 662 O O . THR A 1 84 ? 10.223 5.980 4.226 1.00 80.38 84 THR A O 1
ATOM 665 N N . SER A 1 85 ? 9.631 6.464 2.122 1.00 75.81 85 SER A N 1
ATOM 666 C CA . SER A 1 85 ? 10.556 7.598 1.951 1.00 75.81 85 SER A CA 1
ATOM 667 C C . SER A 1 85 ? 10.294 8.777 2.896 1.00 75.81 85 SER A C 1
ATOM 669 O O . SER A 1 85 ? 11.168 9.608 3.117 1.00 75.81 85 SER A O 1
ATOM 671 N N . ALA A 1 86 ? 9.092 8.869 3.472 1.00 77.00 86 ALA A N 1
ATOM 672 C CA . ALA A 1 86 ? 8.748 9.877 4.481 1.00 77.00 86 ALA A CA 1
ATOM 673 C C . ALA A 1 86 ? 8.994 9.402 5.929 1.00 77.00 86 ALA A C 1
ATOM 675 O O . ALA A 1 86 ? 8.544 10.057 6.873 1.00 77.00 86 ALA A O 1
ATOM 676 N N . LEU A 1 87 ? 9.628 8.239 6.117 1.00 80.19 87 LEU A N 1
ATOM 677 C CA . LEU A 1 87 ? 9.812 7.603 7.420 1.00 80.19 87 LEU A CA 1
ATOM 678 C C . LEU A 1 87 ? 11.266 7.661 7.874 1.00 80.19 87 LEU A C 1
ATOM 680 O O . LEU A 1 87 ? 12.189 7.519 7.079 1.00 80.19 87 LEU A O 1
ATOM 684 N N . ASP A 1 88 ? 11.463 7.777 9.186 1.00 81.31 88 ASP A N 1
ATOM 685 C CA . ASP A 1 88 ? 12.778 7.565 9.783 1.00 81.31 88 ASP A CA 1
ATOM 686 C C . ASP A 1 88 ? 13.257 6.121 9.514 1.00 81.31 88 ASP A C 1
ATOM 688 O O . ASP A 1 88 ? 12.438 5.194 9.584 1.00 81.31 88 ASP A O 1
ATOM 692 N N . PRO A 1 89 ? 14.566 5.882 9.281 1.00 74.38 89 PRO A N 1
ATOM 693 C CA . PRO A 1 89 ? 15.099 4.556 8.941 1.00 74.38 89 PRO A CA 1
ATOM 694 C C . PRO A 1 89 ? 14.711 3.437 9.917 1.00 74.38 89 PRO A C 1
ATOM 696 O O . PRO A 1 89 ? 14.542 2.286 9.519 1.00 74.38 89 PRO A O 1
ATOM 699 N N . GLU A 1 90 ? 14.539 3.770 11.197 1.00 77.31 90 GLU A N 1
ATOM 700 C CA . GLU A 1 90 ? 14.141 2.826 12.246 1.00 77.31 90 GLU A CA 1
ATOM 701 C C . GLU A 1 90 ? 12.695 2.318 12.078 1.00 77.31 90 GLU A C 1
ATOM 703 O O . GLU A 1 90 ? 12.381 1.207 12.497 1.00 77.31 90 GLU A O 1
ATOM 708 N N . LEU A 1 91 ? 11.820 3.097 11.430 1.00 78.62 91 LEU A N 1
ATOM 709 C CA . LEU A 1 91 ? 10.394 2.793 11.243 1.00 78.62 91 LEU A CA 1
ATOM 710 C C . LEU A 1 91 ? 10.091 2.100 9.904 1.00 78.62 91 LEU A C 1
ATOM 712 O O . LEU A 1 91 ? 9.010 1.533 9.732 1.00 78.62 91 LEU A O 1
ATOM 716 N N . VAL A 1 92 ? 11.039 2.112 8.961 1.00 79.00 92 VAL A N 1
ATOM 717 C CA . VAL A 1 92 ? 10.905 1.492 7.629 1.00 79.00 92 VAL A CA 1
ATOM 718 C C . VAL A 1 92 ? 10.615 -0.009 7.734 1.00 79.00 92 VAL A C 1
ATOM 720 O O . VAL A 1 92 ? 9.758 -0.534 7.021 1.00 79.00 92 VAL A O 1
ATOM 723 N N . GLY A 1 93 ? 11.284 -0.702 8.662 1.00 74.12 93 GLY A N 1
ATOM 724 C CA . GLY A 1 93 ? 11.131 -2.146 8.854 1.00 74.12 93 GLY A CA 1
ATOM 725 C C . GLY A 1 93 ? 9.700 -2.570 9.196 1.00 74.12 93 GLY A C 1
ATOM 726 O O . GLY A 1 93 ? 9.230 -3.591 8.693 1.00 74.12 93 GLY A O 1
ATOM 727 N N . GLU A 1 94 ? 8.982 -1.764 9.984 1.00 81.00 94 GLU A N 1
ATOM 728 C CA . GLU A 1 94 ? 7.597 -2.051 10.377 1.00 81.00 94 GLU A CA 1
ATOM 729 C C . GLU A 1 94 ? 6.647 -2.026 9.173 1.00 81.00 94 GLU A C 1
ATOM 731 O O . GLU A 1 94 ? 5.779 -2.887 9.039 1.00 81.00 94 GLU A O 1
ATOM 736 N N . VAL A 1 95 ? 6.824 -1.055 8.273 1.00 83.06 95 VAL A N 1
ATOM 737 C CA . VAL A 1 95 ? 5.995 -0.916 7.067 1.00 83.06 95 VAL A CA 1
ATOM 738 C C . VAL A 1 95 ? 6.320 -2.013 6.056 1.00 83.06 95 VAL A C 1
ATOM 740 O O . VAL A 1 95 ? 5.407 -2.641 5.516 1.00 83.06 95 VAL A O 1
ATOM 743 N N . LEU A 1 96 ? 7.608 -2.307 5.853 1.00 77.88 96 LEU A N 1
ATOM 744 C CA . LEU A 1 96 ? 8.038 -3.389 4.968 1.00 77.88 96 LEU A CA 1
ATOM 745 C C . LEU A 1 96 ? 7.553 -4.765 5.445 1.00 77.88 96 LEU A C 1
ATOM 747 O O . LEU A 1 96 ? 7.265 -5.614 4.604 1.00 77.88 96 LEU A O 1
ATOM 751 N N . SER A 1 97 ? 7.444 -5.002 6.758 1.00 75.69 97 SER A N 1
ATOM 752 C CA . SER A 1 97 ? 6.896 -6.261 7.290 1.00 75.69 97 SER A CA 1
ATOM 753 C C . SER A 1 97 ? 5.447 -6.464 6.857 1.00 75.69 97 SER A C 1
ATOM 755 O O . SER A 1 97 ? 5.126 -7.495 6.271 1.00 75.69 97 SER A O 1
ATOM 757 N N . VAL A 1 98 ? 4.601 -5.443 7.039 1.00 82.00 98 VAL A N 1
ATOM 758 C CA . VAL A 1 98 ? 3.194 -5.492 6.612 1.00 82.00 98 VAL A CA 1
ATOM 759 C C . VAL A 1 98 ? 3.105 -5.742 5.108 1.00 82.00 98 VAL A C 1
ATOM 761 O O . VAL A 1 98 ? 2.364 -6.612 4.668 1.00 82.00 98 VAL A O 1
ATOM 764 N N . MET A 1 99 ? 3.896 -5.031 4.301 1.00 77.12 99 MET A N 1
ATOM 765 C CA . MET A 1 99 ? 3.913 -5.229 2.847 1.00 77.12 99 MET A CA 1
ATOM 766 C C . MET A 1 99 ? 4.304 -6.661 2.446 1.00 77.12 99 MET A C 1
ATOM 768 O O . MET A 1 99 ? 3.700 -7.222 1.533 1.00 77.12 99 MET A O 1
ATOM 772 N N . LYS A 1 100 ? 5.278 -7.272 3.134 1.00 70.25 100 LYS A N 1
ATOM 773 C CA . LYS A 1 100 ? 5.682 -8.668 2.896 1.00 70.25 100 LYS A CA 1
ATOM 774 C C . LYS A 1 100 ? 4.564 -9.652 3.226 1.00 70.25 100 LYS A C 1
ATOM 776 O O . LYS A 1 100 ? 4.343 -10.577 2.451 1.00 70.25 100 LYS A O 1
ATOM 781 N N . GLU A 1 101 ? 3.857 -9.450 4.333 1.00 72.44 101 GLU A N 1
ATOM 782 C CA . GLU A 1 101 ? 2.716 -10.289 4.720 1.00 72.44 101 GLU A CA 1
ATOM 783 C C . GLU A 1 101 ? 1.596 -10.222 3.671 1.00 72.44 101 GLU A C 1
ATOM 785 O O . GLU A 1 101 ? 1.113 -11.258 3.218 1.00 72.44 101 GLU A O 1
ATOM 790 N N . LEU A 1 102 ? 1.251 -9.018 3.191 1.00 72.19 102 LEU A N 1
ATOM 791 C CA . LEU A 1 102 ? 0.266 -8.844 2.114 1.00 72.19 102 LEU A CA 1
ATOM 792 C C . LEU A 1 102 ? 0.660 -9.612 0.843 1.00 72.19 102 LEU A C 1
ATOM 794 O O . LEU A 1 102 ? -0.181 -10.282 0.241 1.00 72.19 102 LEU A O 1
ATOM 798 N N . ALA A 1 103 ? 1.933 -9.536 0.451 1.00 62.62 103 ALA A N 1
ATOM 799 C CA . ALA A 1 103 ? 2.447 -10.244 -0.717 1.00 62.62 103 ALA A CA 1
ATOM 800 C C . ALA A 1 103 ? 2.411 -11.774 -0.533 1.00 62.62 103 ALA A C 1
ATOM 802 O O . ALA A 1 103 ? 2.029 -12.494 -1.456 1.00 62.62 103 ALA A O 1
ATOM 803 N N . GLN A 1 104 ? 2.752 -12.278 0.661 1.00 61.69 104 GLN A N 1
ATOM 804 C CA . GLN A 1 104 ? 2.689 -13.709 0.998 1.00 61.69 104 GLN A CA 1
ATOM 805 C C . GLN A 1 104 ? 1.260 -14.257 0.980 1.00 61.69 104 GLN A C 1
ATOM 807 O O . GLN A 1 104 ? 1.035 -15.386 0.552 1.00 61.69 104 GLN A O 1
ATOM 812 N N . GLU A 1 105 ? 0.284 -13.453 1.395 1.00 66.56 105 GLU A N 1
ATOM 813 C CA . GLU A 1 105 ? -1.140 -13.787 1.294 1.00 66.56 105 GLU A CA 1
ATOM 814 C C . GLU A 1 105 ? -1.691 -13.680 -0.130 1.00 66.56 105 GLU A C 1
ATOM 816 O O . GLU A 1 105 ? -2.830 -14.069 -0.400 1.00 66.56 105 GLU A O 1
ATOM 821 N N . GLY A 1 106 ? -0.885 -13.154 -1.049 1.00 54.25 106 GLY A N 1
ATOM 822 C CA . GLY A 1 106 ? -1.225 -13.112 -2.448 1.00 54.25 106 GLY A CA 1
ATOM 823 C C . GLY A 1 106 ? -1.899 -11.841 -2.941 1.00 54.25 106 GLY A C 1
ATOM 824 O O . GLY A 1 106 ? -2.436 -11.811 -4.051 1.00 54.25 106 GLY A O 1
ATOM 825 N N . MET A 1 107 ? -1.864 -10.773 -2.152 1.00 65.75 107 MET A N 1
ATOM 826 C CA . MET A 1 107 ? -2.303 -9.465 -2.618 1.00 65.75 107 MET A CA 1
ATOM 827 C C . MET A 1 107 ? -1.451 -9.035 -3.811 1.00 65.75 107 MET A C 1
ATOM 829 O O . MET A 1 107 ? -0.232 -9.058 -3.708 1.00 65.75 107 MET A O 1
ATOM 833 N N . THR A 1 108 ? -2.082 -8.620 -4.913 1.00 60.41 108 THR A N 1
ATOM 834 C CA . THR A 1 108 ? -1.359 -7.983 -6.023 1.00 60.41 108 THR A CA 1
ATOM 835 C C . THR A 1 108 ? -1.048 -6.542 -5.649 1.00 60.41 108 THR A C 1
ATOM 837 O O . THR A 1 108 ? -1.921 -5.808 -5.195 1.00 60.41 108 THR A O 1
ATOM 840 N N . MET A 1 109 ? 0.194 -6.126 -5.822 1.00 64.19 109 MET A N 1
ATOM 841 C CA . MET A 1 109 ? 0.747 -4.866 -5.369 1.00 64.19 109 MET A CA 1
ATOM 842 C C . MET A 1 109 ? 1.615 -4.284 -6.478 1.00 64.19 109 MET A C 1
ATOM 844 O O . MET A 1 109 ? 2.330 -5.019 -7.146 1.00 64.19 109 MET A O 1
ATOM 848 N N . LEU A 1 110 ? 1.564 -2.971 -6.649 1.00 66.06 110 LEU A N 1
ATOM 849 C CA . LEU A 1 110 ? 2.502 -2.205 -7.461 1.00 66.06 110 LEU A CA 1
ATOM 850 C C . LEU A 1 110 ? 3.220 -1.253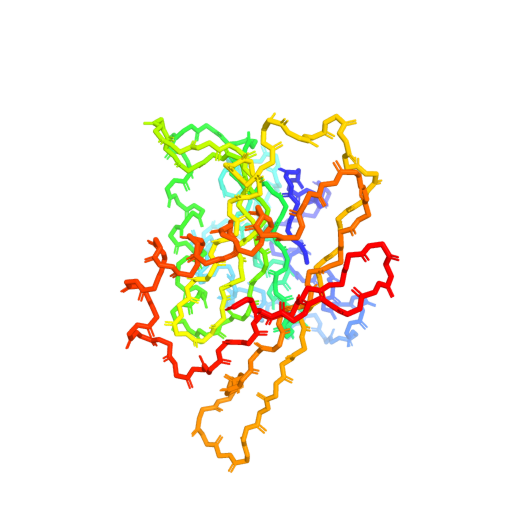 -6.512 1.00 66.06 110 LEU A C 1
ATOM 852 O O . LEU A 1 110 ? 2.542 -0.442 -5.891 1.00 66.06 110 LEU A O 1
ATOM 856 N N . VAL A 1 111 ? 4.535 -1.335 -6.359 1.00 67.88 111 VAL A N 1
ATOM 857 C CA . VAL A 1 111 ? 5.293 -0.426 -5.487 1.00 67.88 111 VAL A CA 1
ATOM 858 C C . VAL A 1 111 ? 6.222 0.418 -6.334 1.00 67.88 111 VAL A C 1
ATOM 860 O O . VAL A 1 111 ? 6.977 -0.119 -7.129 1.00 67.88 111 VAL A O 1
ATOM 863 N N . VAL A 1 112 ? 6.176 1.728 -6.139 1.00 67.94 112 VAL A N 1
ATOM 864 C CA . VAL A 1 112 ? 7.171 2.681 -6.626 1.00 67.94 112 VAL A CA 1
ATOM 8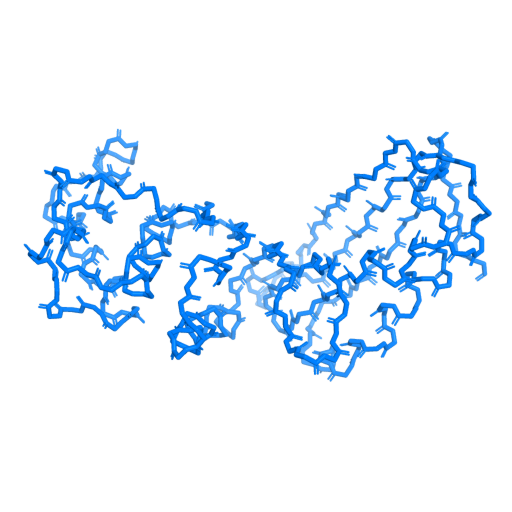65 C C . VAL A 1 112 ? 8.032 3.056 -5.424 1.00 67.94 112 VAL A C 1
ATOM 867 O O . VAL A 1 112 ? 7.499 3.445 -4.388 1.00 67.94 112 VAL A O 1
ATOM 870 N N . THR A 1 113 ? 9.349 2.873 -5.497 1.00 63.66 113 THR A N 1
ATOM 871 C CA . THR A 1 113 ? 10.266 3.232 -4.403 1.00 63.66 113 THR A CA 1
ATOM 872 C C . THR A 1 113 ? 11.670 3.533 -4.919 1.00 63.66 113 THR A C 1
ATOM 874 O O . THR A 1 113 ? 12.083 3.010 -5.956 1.00 63.66 113 THR A O 1
ATOM 877 N N . HIS A 1 114 ? 12.403 4.357 -4.170 1.00 57.22 114 HIS A N 1
ATOM 878 C CA . HIS A 1 114 ? 13.816 4.668 -4.392 1.00 57.22 114 HIS A CA 1
ATOM 879 C C . HIS A 1 114 ? 14.729 4.236 -3.221 1.00 57.22 114 HIS A C 1
ATOM 881 O O . HIS A 1 114 ? 15.933 4.477 -3.278 1.00 57.22 114 HIS A O 1
ATOM 887 N N . GLU A 1 115 ? 14.196 3.596 -2.166 1.00 49.50 115 GLU A N 1
ATOM 888 C CA . GLU A 1 115 ? 14.934 3.293 -0.923 1.00 49.50 115 GLU A CA 1
ATOM 889 C C . GLU A 1 115 ? 14.940 1.800 -0.538 1.00 49.50 115 GLU A C 1
ATOM 891 O O . GLU A 1 115 ? 14.348 1.388 0.461 1.00 49.50 115 GLU A O 1
ATOM 896 N N . LEU A 1 116 ? 15.656 0.960 -1.289 1.00 47.16 116 LEU A N 1
ATOM 897 C CA . LEU A 1 116 ? 15.916 -0.429 -0.890 1.00 47.16 116 LEU A CA 1
ATOM 898 C C . LEU A 1 116 ? 17.431 -0.670 -0.771 1.00 47.16 116 LEU A C 1
ATOM 900 O O . LEU A 1 116 ? 18.062 -1.251 -1.640 1.00 47.16 116 LEU A O 1
ATOM 904 N N . ASN A 1 117 ? 17.997 -0.250 0.369 1.00 38.19 117 ASN A N 1
ATOM 905 C CA . ASN A 1 117 ? 19.405 -0.357 0.796 1.00 38.19 117 ASN A CA 1
ATOM 906 C C . ASN A 1 117 ? 20.429 0.580 0.126 1.00 38.19 117 ASN A C 1
ATOM 908 O O . ASN A 1 117 ? 20.461 0.771 -1.085 1.00 38.19 117 ASN A O 1
ATOM 912 N N . LYS A 1 118 ? 21.385 1.057 0.945 1.00 36.28 118 LYS A N 1
ATOM 913 C CA . LYS A 1 118 ? 22.698 1.572 0.510 1.00 36.28 118 LYS A CA 1
ATOM 914 C C . LYS A 1 118 ? 23.407 0.490 -0.321 1.00 36.28 118 LYS A C 1
ATOM 916 O O . LYS A 1 118 ? 24.119 -0.342 0.235 1.00 36.28 118 LYS A O 1
ATOM 921 N N . GLY A 1 119 ? 23.163 0.471 -1.629 1.00 31.89 119 GLY A N 1
ATOM 922 C CA . GLY A 1 119 ? 23.687 -0.537 -2.553 1.00 31.89 119 GLY A CA 1
ATOM 923 C C . GLY A 1 119 ? 22.793 -0.850 -3.759 1.00 31.89 119 GLY A C 1
ATOM 924 O O . GLY A 1 119 ? 23.293 -1.464 -4.697 1.00 31.89 119 GLY A O 1
ATOM 925 N N . ALA A 1 120 ? 21.525 -0.424 -3.770 1.00 31.53 120 ALA A N 1
ATOM 926 C CA . ALA A 1 120 ? 20.656 -0.496 -4.948 1.00 31.53 120 ALA A CA 1
ATOM 927 C C . ALA A 1 120 ? 20.228 0.915 -5.390 1.00 31.53 120 ALA A C 1
ATOM 929 O O . ALA A 1 120 ? 20.036 1.803 -4.560 1.00 31.53 120 ALA A O 1
ATOM 930 N N . THR A 1 121 ? 20.175 1.132 -6.704 1.00 24.27 121 THR A N 1
ATOM 931 C CA . THR A 1 121 ? 19.907 2.420 -7.367 1.00 24.27 121 THR A CA 1
ATOM 932 C C . THR A 1 121 ? 18.403 2.691 -7.570 1.00 24.27 121 THR A C 1
ATOM 934 O O . THR A 1 121 ? 17.605 1.761 -7.483 1.00 24.27 121 THR A O 1
ATOM 937 N N . PRO A 1 122 ? 17.997 3.963 -7.774 1.00 28.80 122 PRO A N 1
ATOM 938 C CA . PRO A 1 122 ? 16.649 4.439 -7.451 1.00 28.80 122 PRO A CA 1
ATOM 939 C C . PRO A 1 122 ? 15.639 4.413 -8.615 1.00 28.80 122 PRO A C 1
ATOM 941 O O . PRO A 1 122 ? 15.519 5.394 -9.333 1.00 28.80 122 PRO A O 1
ATOM 944 N N . MET A 1 123 ? 14.864 3.335 -8.756 1.00 32.72 123 MET A N 1
ATOM 945 C CA . MET A 1 123 ? 13.500 3.276 -9.326 1.00 32.72 123 MET A CA 1
ATOM 946 C C . MET A 1 123 ? 13.172 1.810 -9.600 1.00 32.72 123 MET A C 1
ATOM 948 O O . MET A 1 123 ? 13.499 1.292 -10.665 1.00 32.72 123 MET A O 1
ATOM 952 N N . GLU A 1 124 ? 12.501 1.146 -8.662 1.00 45.47 124 GLU A N 1
ATOM 953 C CA . GLU A 1 124 ? 12.025 -0.223 -8.864 1.00 45.47 124 GLU A CA 1
ATOM 954 C C . GLU A 1 124 ? 10.494 -0.250 -8.856 1.00 45.47 124 GLU A C 1
ATOM 956 O O . GLU A 1 124 ? 9.875 -0.102 -7.802 1.00 45.47 124 GLU A O 1
ATOM 961 N N . LEU A 1 125 ? 9.873 -0.428 -10.030 1.00 39.69 125 LEU A N 1
ATOM 962 C CA . LEU A 1 125 ? 8.455 -0.782 -10.122 1.00 39.69 125 LEU A CA 1
ATOM 963 C C . LEU A 1 125 ? 8.321 -2.237 -9.655 1.00 39.69 125 LEU A C 1
ATOM 965 O O . LEU A 1 125 ? 8.707 -3.156 -10.376 1.00 39.69 125 LEU A O 1
ATOM 969 N N . LEU A 1 126 ? 7.826 -2.448 -8.437 1.00 41.59 126 LEU A N 1
ATOM 970 C CA . LEU A 1 126 ? 7.620 -3.771 -7.852 1.00 41.59 126 LEU A CA 1
ATOM 971 C C . LEU A 1 126 ? 6.188 -4.240 -8.134 1.00 41.59 126 LEU A C 1
ATOM 973 O O . LEU A 1 126 ? 5.259 -3.790 -7.470 1.00 41.59 126 LEU A O 1
ATOM 977 N N . LEU A 1 127 ? 5.990 -5.161 -9.072 1.00 40.44 127 LEU A N 1
ATOM 978 C CA . LEU A 1 127 ? 4.750 -5.934 -9.164 1.00 40.44 127 LEU A CA 1
ATOM 979 C C . LEU A 1 127 ? 4.862 -7.126 -8.205 1.00 40.44 127 LEU A C 1
ATOM 981 O O . LEU A 1 127 ? 5.620 -8.058 -8.459 1.00 40.44 127 LEU A O 1
ATOM 985 N N . ALA A 1 128 ? 4.153 -7.099 -7.080 1.00 38.22 128 ALA A N 1
ATOM 986 C CA . ALA A 1 128 ? 4.124 -8.189 -6.108 1.00 38.22 128 ALA A CA 1
ATOM 987 C C . ALA A 1 128 ? 2.699 -8.721 -5.966 1.00 38.22 128 ALA A C 1
ATOM 989 O O . ALA A 1 128 ? 1.874 -8.070 -5.354 1.00 38.22 128 ALA A O 1
ATOM 990 N N . GLY A 1 129 ? 2.390 -9.885 -6.535 1.00 31.98 129 GLY A N 1
ATOM 991 C CA . GLY A 1 129 ? 1.098 -10.565 -6.399 1.00 31.98 129 GLY A CA 1
ATOM 992 C C . GLY A 1 129 ? 1.273 -12.075 -6.449 1.00 31.98 129 GLY A C 1
ATOM 993 O O . GLY A 1 129 ? 2.186 -12.531 -7.125 1.00 31.98 129 GLY A O 1
ATOM 994 N N . LEU A 1 130 ? 0.451 -12.815 -5.685 1.00 27.64 130 LEU A N 1
ATOM 995 C CA . LEU A 1 130 ? 0.490 -14.281 -5.472 1.00 27.64 130 LEU A CA 1
ATOM 996 C C . LEU A 1 130 ? 1.779 -14.983 -5.937 1.00 27.64 130 LEU A C 1
ATOM 998 O O . LEU A 1 130 ? 1.840 -15.529 -7.034 1.00 27.64 130 LEU A O 1
ATOM 1002 N N . GLY A 1 131 ? 2.779 -15.032 -5.049 1.00 35.28 131 GLY A N 1
ATOM 1003 C CA . GLY A 1 131 ? 3.914 -15.957 -5.175 1.00 35.28 131 GLY A CA 1
ATOM 1004 C C . GLY A 1 131 ? 5.288 -15.324 -5.391 1.00 35.28 131 GLY A C 1
ATOM 1005 O O . GLY A 1 131 ? 6.284 -16.037 -5.355 1.00 35.28 131 GLY A O 1
ATOM 1006 N N . GLY A 1 132 ? 5.401 -14.006 -5.553 1.00 36.34 132 GLY A N 1
ATOM 1007 C CA . GLY A 1 132 ? 6.713 -13.361 -5.638 1.00 36.34 132 GLY A CA 1
ATOM 1008 C C . GLY A 1 132 ? 6.670 -11.922 -6.132 1.00 36.34 132 GLY A C 1
ATOM 1009 O O . GLY A 1 132 ? 5.624 -11.415 -6.532 1.00 36.34 132 GLY A O 1
ATOM 1010 N N . CYS A 1 133 ? 7.828 -11.266 -6.059 1.00 37.28 133 CYS A N 1
ATOM 1011 C CA . CYS A 1 133 ? 8.037 -9.889 -6.491 1.00 37.28 133 CYS A CA 1
ATOM 1012 C C . CYS A 1 133 ? 8.757 -9.880 -7.843 1.00 37.28 133 CYS A C 1
ATOM 1014 O O . CYS A 1 133 ? 9.795 -10.525 -7.975 1.00 37.28 133 CYS A O 1
ATOM 1016 N N . MET A 1 134 ? 8.277 -9.092 -8.801 1.00 38.19 134 MET A N 1
ATOM 1017 C CA . MET A 1 134 ? 9.074 -8.658 -9.945 1.00 38.19 134 MET A CA 1
ATOM 1018 C C . MET A 1 134 ? 9.406 -7.180 -9.755 1.00 38.19 134 MET A C 1
ATOM 1020 O O . MET A 1 134 ? 8.507 -6.346 -9.758 1.00 38.19 134 MET A O 1
ATOM 1024 N N . GLY A 1 135 ? 10.683 -6.872 -9.524 1.00 44.03 135 GLY A N 1
ATOM 1025 C CA . GLY A 1 135 ? 11.197 -5.505 -9.487 1.00 44.03 135 GLY A CA 1
ATOM 1026 C C . GLY A 1 135 ? 11.808 -5.148 -10.836 1.00 44.03 135 GLY A C 1
ATOM 1027 O O . GLY A 1 135 ? 12.710 -5.838 -11.305 1.00 44.03 135 GLY A O 1
ATOM 1028 N N . ILE A 1 136 ? 11.317 -4.088 -11.471 1.00 43.34 136 ILE A N 1
ATOM 1029 C CA . ILE A 1 136 ? 11.926 -3.523 -12.679 1.00 43.34 136 ILE A CA 1
ATOM 1030 C C . ILE A 1 136 ? 12.745 -2.309 -12.239 1.00 43.34 136 ILE A C 1
ATOM 1032 O O . ILE A 1 136 ? 12.162 -1.257 -11.987 1.00 43.34 136 ILE A O 1
ATOM 1036 N N . ASP A 1 137 ? 14.072 -2.453 -12.138 1.00 44.41 137 ASP A N 1
ATOM 1037 C CA . ASP A 1 137 ? 15.008 -1.349 -11.854 1.00 44.41 137 ASP A CA 1
ATOM 1038 C C . ASP A 1 137 ? 15.198 -0.478 -13.103 1.00 44.41 137 ASP A C 1
ATOM 1040 O O . ASP A 1 137 ? 16.112 -0.692 -13.894 1.00 44.41 137 ASP A O 1
ATOM 1044 N N . ILE A 1 138 ? 14.315 0.498 -13.309 1.00 41.34 138 ILE A N 1
ATOM 1045 C CA . ILE A 1 138 ? 14.325 1.396 -14.476 1.00 41.34 138 ILE A CA 1
ATOM 1046 C C . ILE A 1 138 ? 15.595 2.271 -14.494 1.00 41.34 138 ILE A C 1
ATOM 1048 O O . ILE A 1 138 ? 16.080 2.645 -15.564 1.00 41.34 138 ILE A O 1
ATOM 1052 N N . THR A 1 139 ? 16.192 2.547 -13.332 1.00 35.62 139 THR A N 1
ATOM 1053 C CA . THR A 1 139 ? 17.424 3.340 -13.213 1.00 35.62 139 THR A CA 1
ATOM 1054 C C . THR A 1 139 ? 18.650 2.645 -13.777 1.00 35.62 139 THR A C 1
ATOM 1056 O O . THR A 1 139 ? 19.349 3.243 -14.591 1.00 35.62 139 THR A O 1
ATOM 1059 N N . MET A 1 140 ? 18.907 1.375 -13.438 1.00 36.50 140 MET A N 1
ATOM 1060 C CA . MET A 1 140 ? 20.014 0.631 -14.066 1.00 36.50 140 MET A CA 1
ATOM 1061 C C . MET A 1 140 ? 19.807 0.450 -15.576 1.00 36.50 140 MET A C 1
ATOM 1063 O O . MET A 1 140 ? 20.777 0.320 -16.326 1.00 36.50 140 MET A O 1
ATOM 1067 N N . ILE A 1 141 ? 18.548 0.431 -16.019 1.00 43.22 141 ILE A N 1
ATOM 1068 C CA . ILE A 1 141 ? 18.150 0.217 -17.413 1.00 43.22 141 ILE A CA 1
ATOM 1069 C C . ILE A 1 141 ? 18.476 1.452 -18.267 1.00 43.22 141 ILE A C 1
ATOM 1071 O O . ILE A 1 141 ? 18.844 1.300 -19.434 1.00 43.22 141 ILE A O 1
ATOM 1075 N N . LEU A 1 142 ? 18.399 2.663 -17.697 1.00 44.41 142 LEU A N 1
ATOM 1076 C CA . LEU A 1 142 ? 18.328 3.890 -18.496 1.00 44.41 142 LEU A CA 1
ATOM 1077 C C . LEU A 1 142 ? 19.246 5.018 -18.059 1.00 44.41 142 LEU A C 1
ATOM 1079 O O . LEU A 1 142 ? 19.263 6.009 -18.768 1.00 44.41 142 LEU A O 1
ATOM 1083 N N . ASP A 1 143 ? 20.041 4.913 -16.994 1.00 44.56 143 ASP A N 1
ATOM 1084 C CA . ASP A 1 143 ? 20.851 6.051 -16.511 1.00 44.56 143 ASP A CA 1
ATOM 1085 C C . ASP A 1 143 ? 21.725 6.703 -17.612 1.00 44.56 143 ASP A C 1
ATOM 1087 O O . ASP A 1 143 ? 21.900 7.916 -17.661 1.00 44.56 143 ASP A O 1
ATOM 1091 N N . ALA A 1 144 ? 22.210 5.902 -18.571 1.00 51.69 144 ALA A N 1
ATOM 1092 C CA . ALA A 1 144 ? 22.994 6.366 -19.725 1.00 51.69 144 ALA A CA 1
ATOM 1093 C C . ALA A 1 144 ? 22.164 6.882 -20.925 1.00 51.69 144 ALA A C 1
ATOM 1095 O O . ALA A 1 144 ? 22.740 7.252 -21.950 1.00 51.69 144 ALA A O 1
ATOM 1096 N N . PHE A 1 145 ? 20.837 6.827 -20.834 1.00 53.25 145 PHE A N 1
ATOM 1097 C CA . PHE A 1 145 ? 19.894 7.128 -21.911 1.00 53.25 145 PHE A CA 1
ATOM 1098 C C . PHE A 1 145 ? 18.614 7.850 -21.444 1.00 53.25 145 PHE A C 1
ATOM 1100 O O . PHE A 1 145 ? 17.716 8.051 -22.256 1.00 53.25 145 PHE A O 1
ATOM 1107 N N . LEU A 1 146 ? 18.501 8.241 -20.168 1.00 54.81 146 LEU A N 1
ATOM 1108 C CA . LEU A 1 146 ? 17.349 8.967 -19.612 1.00 54.81 146 LEU A CA 1
ATOM 1109 C C . LEU A 1 146 ? 17.090 10.275 -20.367 1.00 54.81 146 LEU A C 1
ATOM 1111 O O . LEU A 1 146 ? 15.946 10.667 -20.561 1.00 54.81 146 LEU A O 1
ATOM 1115 N N . ASP A 1 147 ? 18.157 10.917 -20.839 1.00 60.94 147 ASP A N 1
ATOM 1116 C CA . ASP A 1 147 ? 18.132 12.109 -21.686 1.00 60.94 147 ASP A CA 1
ATOM 1117 C C . ASP A 1 147 ? 17.537 11.858 -23.081 1.00 60.94 147 ASP A C 1
ATOM 1119 O O . ASP A 1 147 ? 17.129 12.801 -23.759 1.00 60.94 147 ASP A O 1
ATOM 1123 N N . LYS A 1 148 ? 17.468 10.594 -23.508 1.00 64.00 148 LYS A N 1
ATOM 1124 C CA . LYS A 1 148 ? 16.964 10.173 -24.821 1.00 64.00 148 LYS A CA 1
ATOM 1125 C C . LYS A 1 148 ? 15.568 9.569 -24.777 1.00 64.00 148 LYS A C 1
ATOM 1127 O O . LYS A 1 148 ? 15.022 9.275 -25.838 1.00 64.00 148 LYS A O 1
ATOM 1132 N N . ILE A 1 149 ? 14.993 9.383 -23.591 1.00 64.69 149 ILE A N 1
ATOM 1133 C CA . ILE A 1 149 ? 13.657 8.808 -23.406 1.00 64.69 149 ILE A CA 1
ATOM 1134 C C . ILE A 1 149 ? 12.665 9.926 -23.191 1.00 64.69 149 ILE A C 1
ATOM 1136 O O . ILE A 1 149 ? 12.810 10.754 -22.297 1.00 64.69 149 ILE A O 1
ATOM 1140 N N . THR A 1 150 ? 11.624 9.921 -24.005 1.00 69.38 150 THR A N 1
ATOM 1141 C CA . THR A 1 150 ? 10.527 10.878 -23.931 1.00 69.38 150 THR A CA 1
ATOM 1142 C C . THR A 1 150 ? 9.326 10.332 -23.165 1.00 69.38 150 THR A C 1
ATOM 1144 O O . THR A 1 150 ? 8.507 11.121 -22.703 1.00 69.38 150 THR A O 1
ATOM 1147 N N . GLY A 1 151 ? 9.218 9.010 -22.996 1.00 55.56 151 GLY A N 1
ATOM 1148 C CA . GLY A 1 151 ? 8.132 8.388 -22.241 1.00 55.56 151 GLY A CA 1
ATOM 1149 C C . GLY A 1 151 ? 8.389 6.919 -21.920 1.00 55.56 151 GLY A C 1
ATOM 1150 O O . GLY A 1 151 ? 9.010 6.204 -22.703 1.00 55.56 151 GLY A O 1
ATOM 1151 N N . ILE A 1 152 ? 7.904 6.481 -20.757 1.00 60.03 152 ILE A N 1
ATOM 1152 C CA . ILE A 1 152 ? 7.842 5.069 -20.372 1.00 60.03 152 ILE A CA 1
ATOM 1153 C C . ILE A 1 152 ? 6.457 4.816 -19.791 1.00 60.03 152 ILE A C 1
ATOM 1155 O O . ILE A 1 152 ? 6.055 5.468 -18.829 1.00 60.03 152 ILE A O 1
ATOM 1159 N N . GLU A 1 153 ? 5.747 3.854 -20.358 1.00 58.00 153 GLU A N 1
ATOM 1160 C CA . GLU A 1 153 ? 4.488 3.334 -19.839 1.00 58.00 153 GLU A CA 1
ATOM 1161 C C . GLU A 1 153 ? 4.628 1.819 -19.669 1.00 58.00 153 GLU A C 1
ATOM 1163 O O . GLU A 1 153 ? 5.214 1.137 -20.507 1.00 58.00 153 GLU A O 1
ATOM 1168 N N . ILE A 1 154 ? 4.123 1.287 -18.557 1.00 60.72 154 ILE A N 1
ATOM 1169 C CA . ILE A 1 154 ? 4.131 -0.150 -18.284 1.00 60.72 154 ILE A CA 1
ATOM 1170 C C . ILE A 1 154 ? 2.687 -0.580 -18.075 1.00 60.72 154 ILE A C 1
ATOM 1172 O O . ILE A 1 154 ? 2.042 -0.164 -17.112 1.00 60.72 154 ILE A O 1
ATOM 1176 N N . GLU A 1 155 ? 2.184 -1.420 -18.974 1.00 62.31 155 GLU A N 1
ATOM 1177 C CA . GLU A 1 155 ? 0.874 -2.048 -18.830 1.00 62.31 155 GLU A CA 1
ATOM 1178 C C . GLU A 1 155 ? 1.044 -3.486 -18.350 1.00 62.31 155 GLU A C 1
ATOM 1180 O O . GLU A 1 155 ? 1.866 -4.234 -18.875 1.00 62.31 155 GLU A O 1
ATOM 1185 N N . ALA A 1 156 ? 0.241 -3.891 -17.368 1.00 61.81 156 ALA A N 1
ATOM 1186 C CA . ALA A 1 156 ? 0.187 -5.269 -16.900 1.00 61.81 156 ALA A CA 1
ATOM 1187 C C . ALA A 1 156 ? -1.185 -5.865 -17.226 1.00 61.81 156 ALA A C 1
ATOM 1189 O O . ALA A 1 156 ? -2.209 -5.369 -16.750 1.00 61.81 156 ALA A O 1
ATOM 1190 N N . GLN A 1 157 ? -1.213 -6.935 -18.020 1.00 62.72 157 GLN A N 1
ATOM 1191 C CA . GLN A 1 157 ? -2.428 -7.689 -18.324 1.00 62.72 157 GLN A CA 1
ATOM 1192 C C . GLN A 1 157 ? -2.327 -9.084 -17.717 1.00 62.72 157 GLN A C 1
ATOM 1194 O O . GLN A 1 157 ? -1.494 -9.899 -18.104 1.00 62.72 157 GLN A O 1
ATOM 1199 N N . GLY A 1 158 ? -3.172 -9.357 -16.728 1.00 63.25 158 GLY A N 1
ATOM 1200 C CA . GLY A 1 158 ? -3.180 -10.635 -16.035 1.00 63.25 158 GLY A CA 1
ATOM 1201 C C . GLY A 1 158 ? -4.227 -11.595 -16.600 1.00 63.25 158 GLY A C 1
ATOM 1202 O O . GLY A 1 158 ? -5.391 -11.231 -16.766 1.00 63.25 158 GLY A O 1
ATOM 1203 N N . THR A 1 159 ? -3.836 -12.848 -16.818 1.00 64.12 159 THR A N 1
ATOM 1204 C CA . THR A 1 159 ? -4.727 -13.948 -17.217 1.00 64.12 159 THR A CA 1
ATOM 1205 C C . THR A 1 159 ? -4.911 -14.909 -16.045 1.00 64.12 159 THR A C 1
ATOM 1207 O O . THR A 1 159 ? -3.980 -15.117 -15.268 1.00 64.12 159 THR A O 1
ATOM 1210 N N . ARG A 1 160 ? -6.104 -15.496 -15.887 1.00 62.19 160 ARG A N 1
ATOM 1211 C CA . ARG A 1 160 ? -6.404 -16.484 -14.835 1.00 62.19 160 ARG A CA 1
ATOM 1212 C C . ARG A 1 160 ? -6.869 -17.797 -15.457 1.00 62.19 160 ARG A C 1
ATOM 1214 O O . ARG A 1 160 ? -7.729 -17.775 -16.334 1.00 62.19 160 ARG A O 1
ATOM 1221 N N . SER A 1 161 ? -6.359 -18.928 -14.976 1.00 58.69 161 SER A N 1
ATOM 1222 C CA . SER A 1 161 ? -6.940 -20.242 -15.269 1.00 58.69 161 SER A CA 1
ATOM 1223 C C . SER A 1 161 ? -8.171 -20.499 -14.394 1.00 58.69 161 SER A C 1
ATOM 1225 O O . SER A 1 161 ? -8.170 -20.140 -13.216 1.00 58.69 161 SER A O 1
ATOM 1227 N N . GLU A 1 162 ? -9.193 -21.177 -14.918 1.00 51.53 162 GLU A N 1
ATOM 1228 C CA . GLU A 1 162 ? -10.331 -21.642 -14.114 1.00 51.53 162 GLU A CA 1
ATOM 1229 C C . GLU A 1 162 ? -9.899 -22.798 -13.185 1.00 51.53 162 GLU A C 1
ATOM 1231 O O . GLU A 1 162 ? -9.892 -23.966 -13.562 1.00 51.53 162 GLU A O 1
ATOM 1236 N N . GLY A 1 163 ? -9.488 -22.459 -11.959 1.00 56.50 163 GLY A N 1
ATOM 1237 C CA . GLY A 1 163 ? -9.066 -23.382 -10.897 1.00 56.50 163 GLY A CA 1
ATOM 1238 C C . GLY A 1 163 ? -8.445 -22.627 -9.711 1.00 56.50 163 GLY A C 1
ATOM 1239 O O . GLY A 1 163 ? -8.139 -21.446 -9.832 1.00 56.50 163 GLY A O 1
ATOM 1240 N N . MET A 1 164 ? -8.267 -23.266 -8.542 1.00 42.12 164 MET A N 1
ATOM 1241 C CA . MET A 1 164 ? -7.372 -22.701 -7.510 1.00 42.12 164 MET A CA 1
ATOM 1242 C C . MET A 1 164 ? -5.940 -22.666 -8.075 1.00 42.12 164 MET A C 1
ATOM 1244 O O . MET A 1 164 ? -5.534 -23.685 -8.635 1.00 42.12 164 MET A O 1
ATOM 1248 N N . PRO A 1 165 ? -5.154 -21.580 -7.914 1.00 48.31 165 PRO A N 1
ATOM 1249 C CA . PRO A 1 165 ? -5.294 -20.455 -6.977 1.00 48.31 165 PRO A CA 1
ATOM 1250 C C . PRO A 1 165 ? -6.098 -19.251 -7.514 1.00 48.31 165 PRO A C 1
ATOM 1252 O O . PRO A 1 165 ? -6.281 -19.080 -8.709 1.00 48.31 165 PRO A O 1
ATOM 1255 N N . LYS A 1 166 ? -6.534 -18.350 -6.617 1.00 49.38 166 LYS A N 1
ATOM 1256 C CA . LYS A 1 166 ? -7.308 -17.125 -6.945 1.00 49.38 166 LYS A CA 1
ATOM 1257 C C . LYS A 1 166 ? -6.495 -16.011 -7.649 1.00 49.38 166 LYS A C 1
ATOM 1259 O O . LYS A 1 166 ? -6.968 -14.878 -7.731 1.00 49.38 166 LYS A O 1
ATOM 1264 N N . GLY A 1 167 ? -5.277 -16.306 -8.101 1.00 52.00 167 GLY A N 1
ATOM 1265 C CA . GLY A 1 167 ? -4.319 -15.344 -8.656 1.00 52.00 167 GLY A CA 1
ATOM 1266 C C . GLY A 1 167 ? -4.239 -15.357 -10.173 1.00 52.00 167 GLY A C 1
ATOM 1267 O O . GLY A 1 167 ? -4.866 -16.182 -10.832 1.00 52.00 167 GLY A O 1
ATOM 1268 N N . PHE A 1 168 ? -3.455 -14.433 -10.725 1.00 52.84 168 PHE A N 1
ATOM 1269 C CA . PHE A 1 168 ? -3.054 -14.501 -12.127 1.00 52.84 168 PHE A CA 1
ATOM 1270 C C . PHE A 1 168 ? -2.135 -15.707 -12.346 1.00 52.84 168 PHE A C 1
ATOM 1272 O O . PHE A 1 168 ? -1.251 -15.958 -11.535 1.00 52.84 168 PHE A O 1
ATOM 1279 N N . THR A 1 169 ? -2.372 -16.458 -13.419 1.00 62.03 169 THR A N 1
ATOM 1280 C CA . THR A 1 169 ? -1.530 -17.574 -13.881 1.00 62.03 169 THR A CA 1
ATOM 1281 C C . THR A 1 169 ? -0.583 -17.162 -14.993 1.00 62.03 169 THR A C 1
ATOM 1283 O O . THR A 1 169 ? 0.395 -17.852 -15.243 1.00 62.03 169 THR A O 1
ATOM 1286 N N . ALA A 1 170 ? -0.872 -16.048 -15.662 1.00 63.25 170 ALA A N 1
ATOM 1287 C CA . ALA A 1 170 ? 0.062 -15.405 -16.568 1.00 63.25 170 ALA A CA 1
ATOM 1288 C C . ALA A 1 170 ? -0.061 -13.886 -16.449 1.00 63.25 170 ALA A C 1
ATOM 1290 O O . ALA A 1 170 ? -1.159 -13.380 -16.195 1.00 63.25 170 ALA A O 1
ATOM 1291 N N . ILE A 1 171 ? 1.041 -13.164 -16.626 1.00 64.62 171 ILE A N 1
ATOM 1292 C CA . ILE A 1 171 ? 1.069 -11.700 -16.629 1.00 64.62 171 ILE A CA 1
ATOM 1293 C C . ILE A 1 171 ? 1.860 -11.231 -17.851 1.00 64.62 171 ILE A C 1
ATOM 1295 O O . ILE A 1 171 ? 3.069 -11.435 -17.934 1.00 64.62 171 ILE A O 1
ATOM 1299 N N . ASP A 1 172 ? 1.174 -10.578 -18.784 1.00 70.25 172 ASP A N 1
ATOM 1300 C CA . ASP A 1 172 ? 1.791 -9.839 -19.883 1.00 70.25 172 ASP A CA 1
ATOM 1301 C C . ASP A 1 172 ? 2.240 -8.468 -19.357 1.00 70.25 172 ASP A C 1
ATOM 1303 O O . ASP A 1 172 ? 1.410 -7.676 -18.904 1.00 70.25 172 ASP A O 1
ATOM 1307 N N . LEU A 1 173 ? 3.541 -8.183 -19.424 1.00 70.19 173 LEU A N 1
ATOM 1308 C CA . LEU A 1 173 ? 4.116 -6.882 -19.075 1.00 70.19 173 LEU A CA 1
ATOM 1309 C C . LEU A 1 173 ? 4.527 -6.153 -20.345 1.00 70.19 173 LEU A C 1
ATOM 1311 O O . LEU A 1 173 ? 5.519 -6.507 -20.977 1.00 70.19 173 LEU A O 1
ATOM 1315 N N . ILE A 1 174 ? 3.760 -5.140 -20.725 1.00 75.50 174 ILE A N 1
ATOM 1316 C CA . ILE A 1 174 ? 3.984 -4.364 -21.939 1.00 75.50 174 ILE A CA 1
ATOM 1317 C C . ILE A 1 174 ? 4.738 -3.098 -21.558 1.00 75.50 174 ILE A C 1
ATOM 1319 O O . ILE A 1 174 ? 4.176 -2.172 -20.976 1.00 75.50 174 ILE A O 1
ATOM 1323 N N . PHE A 1 175 ? 6.016 -3.065 -21.907 1.00 74.12 175 PHE A N 1
ATOM 1324 C CA . PHE A 1 175 ? 6.870 -1.896 -21.798 1.00 74.12 175 PHE A CA 1
ATOM 1325 C C . PHE A 1 175 ? 6.687 -1.057 -23.051 1.00 74.12 175 PHE A C 1
ATOM 1327 O O . PHE A 1 175 ? 7.098 -1.465 -24.133 1.00 74.12 175 PHE A O 1
ATOM 1334 N N . LYS A 1 176 ? 6.079 0.114 -22.924 1.00 75.25 176 LYS A N 1
ATOM 1335 C CA . LYS A 1 176 ? 6.045 1.110 -23.987 1.00 75.25 176 LYS A CA 1
ATOM 1336 C C . LYS A 1 176 ? 7.105 2.153 -23.693 1.00 75.25 176 LYS A C 1
ATOM 1338 O O . LYS A 1 176 ? 7.063 2.795 -22.649 1.00 75.25 176 LYS A O 1
ATOM 1343 N N . VAL A 1 177 ? 8.071 2.288 -24.588 1.00 74.94 177 VAL A N 1
ATOM 1344 C CA . VAL A 1 177 ? 9.177 3.233 -24.449 1.00 74.94 177 VAL A CA 1
ATOM 1345 C C . VAL A 1 177 ? 9.190 4.120 -25.680 1.00 74.94 177 VAL A C 1
ATOM 1347 O O . VAL A 1 177 ? 9.256 3.624 -26.800 1.00 74.94 177 VAL A O 1
ATOM 1350 N N . ASP A 1 178 ? 9.162 5.428 -25.474 1.00 77.00 178 ASP A N 1
ATOM 1351 C CA . ASP A 1 178 ? 9.363 6.413 -26.531 1.00 77.00 178 ASP A CA 1
ATOM 1352 C C . ASP A 1 178 ? 10.729 7.065 -26.330 1.00 77.00 178 ASP A C 1
ATOM 1354 O O . ASP A 1 178 ? 11.049 7.507 -25.223 1.00 77.00 178 ASP A O 1
ATOM 1358 N N . GLY A 1 179 ? 11.553 7.115 -27.376 1.00 81.88 179 GLY A N 1
ATOM 1359 C CA . GLY A 1 179 ? 12.893 7.688 -27.295 1.00 81.88 179 GLY A CA 1
ATOM 1360 C C . GLY A 1 179 ? 13.888 7.204 -28.350 1.00 81.88 179 GLY A C 1
ATOM 1361 O O . GLY A 1 179 ? 13.627 6.282 -29.126 1.00 81.88 179 GLY A O 1
ATOM 1362 N N . ASP A 1 180 ? 15.066 7.830 -28.345 1.00 82.69 180 ASP A N 1
ATOM 1363 C CA . ASP A 1 180 ? 16.220 7.472 -29.181 1.00 82.69 180 ASP A CA 1
ATOM 1364 C C . ASP A 1 180 ? 17.126 6.466 -28.452 1.00 82.69 180 ASP A C 1
ATOM 1366 O O . ASP A 1 180 ? 18.208 6.789 -27.947 1.00 82.69 180 ASP A O 1
ATOM 1370 N N . ILE A 1 181 ? 16.635 5.229 -28.342 1.00 77.56 181 ILE A N 1
ATOM 1371 C CA . ILE A 1 181 ? 17.345 4.115 -27.710 1.00 77.56 181 ILE A CA 1
ATOM 1372 C C . ILE A 1 181 ? 17.298 2.878 -28.606 1.00 77.56 181 ILE A C 1
ATOM 1374 O O . ILE A 1 181 ? 16.229 2.514 -29.091 1.00 77.56 181 ILE A O 1
ATOM 1378 N N . PRO A 1 182 ? 18.426 2.165 -28.774 1.00 81.00 182 PRO A N 1
ATOM 1379 C CA . PRO A 1 182 ? 18.424 0.866 -29.428 1.00 81.00 182 PRO A CA 1
ATOM 1380 C C . PRO A 1 182 ? 17.612 -0.186 -28.657 1.00 81.00 182 PRO A C 1
ATOM 1382 O O . PRO A 1 182 ? 17.859 -0.430 -27.474 1.00 81.00 182 PRO A O 1
ATOM 1385 N N . ASP A 1 183 ? 16.724 -0.879 -29.360 1.00 81.94 183 ASP A N 1
ATOM 1386 C CA . ASP A 1 183 ? 15.914 -2.002 -28.873 1.00 81.94 183 ASP A CA 1
ATOM 1387 C C . ASP A 1 183 ? 16.680 -3.025 -28.014 1.00 81.94 183 ASP A C 1
ATOM 1389 O O . ASP A 1 183 ? 16.246 -3.366 -26.914 1.00 81.94 183 ASP A O 1
ATOM 1393 N N . TYR A 1 184 ? 17.860 -3.469 -28.453 1.00 80.94 184 TYR A N 1
ATOM 1394 C CA . TYR A 1 184 ? 18.663 -4.475 -27.755 1.00 80.94 184 TYR A CA 1
ATOM 1395 C C . TYR A 1 184 ? 19.100 -4.021 -26.355 1.00 80.94 184 TYR A C 1
ATOM 1397 O O . TYR A 1 184 ? 19.350 -4.855 -25.484 1.00 80.94 184 TYR A O 1
ATOM 1405 N N . ARG A 1 185 ? 19.227 -2.706 -26.119 1.00 73.00 185 ARG A N 1
ATOM 1406 C CA . ARG A 1 185 ? 19.560 -2.165 -24.793 1.00 73.00 185 ARG A CA 1
ATOM 1407 C C . ARG A 1 185 ? 18.382 -2.312 -23.852 1.00 73.00 185 ARG A C 1
ATOM 1409 O O . ARG A 1 185 ? 18.588 -2.762 -22.729 1.00 73.00 185 ARG A O 1
ATOM 1416 N N . ILE A 1 186 ? 17.185 -1.993 -24.335 1.00 71.62 186 ILE A N 1
ATOM 1417 C CA . ILE A 1 186 ? 15.937 -2.118 -23.583 1.00 71.62 186 ILE A CA 1
ATOM 1418 C C . ILE A 1 186 ? 15.658 -3.597 -23.295 1.00 71.62 186 ILE A C 1
ATOM 1420 O O . ILE A 1 186 ? 15.388 -3.963 -22.156 1.00 71.62 186 ILE A O 1
ATOM 1424 N N . TRP A 1 187 ? 15.843 -4.476 -24.281 1.00 80.06 187 TRP A N 1
ATOM 1425 C CA . TRP A 1 187 ? 15.693 -5.918 -24.090 1.00 80.06 187 TRP A CA 1
ATOM 1426 C C . TRP A 1 187 ? 16.715 -6.519 -23.131 1.00 80.06 187 TRP A C 1
ATOM 1428 O O . TRP A 1 187 ? 16.345 -7.314 -22.271 1.00 80.06 187 TRP A O 1
ATOM 1438 N N . LYS A 1 188 ? 17.988 -6.116 -23.216 1.00 74.56 188 LYS A N 1
ATOM 1439 C CA . LYS A 1 188 ? 19.013 -6.545 -22.254 1.00 74.56 188 LYS A CA 1
ATOM 1440 C C . LYS A 1 188 ? 18.657 -6.114 -20.834 1.00 74.56 188 LYS A C 1
ATOM 1442 O O . LYS A 1 188 ? 18.879 -6.858 -19.888 1.00 74.56 188 LYS A O 1
ATOM 1447 N N . ALA A 1 189 ? 18.106 -4.921 -20.695 1.00 64.75 189 ALA A N 1
ATOM 1448 C CA . ALA A 1 189 ? 17.615 -4.394 -19.441 1.00 64.75 189 ALA A CA 1
ATOM 1449 C C . ALA A 1 189 ? 16.437 -5.204 -18.870 1.00 64.75 189 ALA A C 1
ATOM 1451 O O . ALA A 1 189 ? 16.486 -5.614 -17.712 1.00 64.75 189 ALA A O 1
ATOM 1452 N N . ILE A 1 190 ? 15.426 -5.488 -19.697 1.00 71.06 190 ILE A N 1
ATOM 1453 C CA . ILE A 1 190 ? 14.291 -6.355 -19.346 1.00 71.06 190 ILE A CA 1
ATOM 1454 C C . ILE A 1 190 ? 14.802 -7.742 -18.926 1.00 71.06 190 ILE A C 1
ATOM 1456 O O . ILE A 1 190 ? 14.422 -8.243 -17.875 1.00 71.06 190 ILE A O 1
ATOM 1460 N N . GLN A 1 191 ? 15.734 -8.327 -19.683 1.00 73.38 191 GLN A N 1
ATOM 1461 C CA . GLN A 1 191 ? 16.339 -9.622 -19.366 1.00 73.38 191 GLN A CA 1
ATOM 1462 C C . GLN A 1 191 ? 17.147 -9.595 -18.060 1.00 73.38 191 GLN A C 1
ATOM 1464 O O . GLN A 1 191 ? 17.081 -10.529 -17.269 1.00 73.38 191 GLN A O 1
ATOM 1469 N N . MET A 1 192 ? 17.904 -8.530 -17.793 1.00 62.88 192 MET A N 1
ATOM 1470 C CA . MET A 1 192 ? 18.625 -8.388 -16.525 1.00 62.88 192 MET A CA 1
ATOM 1471 C C . MET A 1 192 ? 17.662 -8.264 -15.336 1.00 62.88 192 MET A C 1
ATOM 1473 O O . MET A 1 192 ? 17.960 -8.795 -14.266 1.00 62.88 192 MET A O 1
ATOM 1477 N N . ALA A 1 193 ? 16.514 -7.601 -15.516 1.00 59.81 193 ALA A N 1
ATOM 1478 C CA . ALA A 1 193 ? 15.451 -7.559 -14.515 1.00 59.81 193 ALA A CA 1
ATOM 1479 C C . ALA A 1 193 ? 14.829 -8.951 -14.292 1.00 59.81 193 ALA A C 1
ATOM 1481 O O . ALA A 1 193 ? 14.628 -9.345 -13.143 1.00 59.81 193 ALA A O 1
ATOM 1482 N N . GLU A 1 194 ? 14.613 -9.733 -15.358 1.00 63.56 194 GLU A N 1
ATOM 1483 C CA . GLU A 1 194 ? 14.205 -11.140 -15.246 1.00 63.56 194 GLU A CA 1
ATOM 1484 C C . GLU A 1 194 ? 15.239 -11.952 -14.449 1.00 63.56 194 GLU A C 1
ATOM 1486 O O . GLU A 1 194 ? 14.889 -12.572 -13.453 1.00 63.56 194 GLU A O 1
ATOM 1491 N N . GLU A 1 195 ? 16.522 -11.925 -14.827 1.00 58.62 195 GLU A N 1
ATOM 1492 C CA . GLU A 1 195 ? 17.579 -12.766 -14.240 1.00 58.62 195 GLU A CA 1
ATOM 1493 C C . GLU A 1 195 ? 17.899 -12.423 -12.777 1.00 58.62 195 GLU A C 1
ATOM 1495 O O . GLU A 1 195 ? 18.030 -13.320 -11.940 1.00 58.62 195 GLU A O 1
ATOM 1500 N N . LYS A 1 196 ? 18.020 -11.130 -12.446 1.00 51.59 196 LYS A N 1
ATOM 1501 C CA . LYS A 1 196 ? 18.423 -10.664 -11.107 1.00 51.59 196 LYS A CA 1
ATOM 1502 C C . LYS A 1 196 ? 17.349 -10.935 -10.048 1.00 51.59 196 LYS A C 1
ATOM 1504 O O . LYS A 1 196 ? 17.686 -11.126 -8.880 1.00 51.59 196 LYS A O 1
ATOM 1509 N N . TYR A 1 197 ? 16.079 -11.004 -10.451 1.00 51.00 197 TYR A N 1
ATOM 1510 C CA . TYR A 1 197 ? 14.946 -11.188 -9.540 1.00 51.00 197 TYR A CA 1
ATOM 1511 C C . TYR A 1 197 ? 14.219 -12.539 -9.718 1.00 51.00 197 TYR A C 1
ATOM 1513 O O . TYR A 1 197 ? 13.432 -12.922 -8.850 1.00 51.00 197 TYR A O 1
ATOM 1521 N N . CYS A 1 198 ? 14.570 -13.347 -10.735 1.00 41.81 198 CYS A N 1
ATOM 1522 C CA . CYS A 1 198 ? 14.062 -14.716 -10.939 1.00 41.81 198 CYS A CA 1
ATOM 1523 C C . CYS A 1 198 ? 14.344 -15.678 -9.776 1.00 41.81 198 CYS A C 1
ATOM 1525 O O . CYS A 1 198 ? 13.672 -16.703 -9.668 1.00 41.81 198 CYS A O 1
ATOM 1527 N N . ALA A 1 199 ? 15.275 -15.364 -8.868 1.00 37.81 199 ALA A N 1
ATOM 1528 C CA . ALA A 1 199 ? 15.476 -16.140 -7.641 1.00 37.81 199 ALA A CA 1
ATOM 1529 C C . ALA A 1 199 ? 14.219 -16.178 -6.740 1.00 37.81 199 ALA A C 1
ATOM 1531 O O . ALA A 1 199 ? 14.062 -17.106 -5.951 1.00 37.81 199 ALA A O 1
ATOM 1532 N N . VAL A 1 200 ? 13.302 -15.211 -6.892 1.00 38.94 200 VAL A N 1
ATOM 1533 C CA . VAL A 1 200 ? 11.993 -15.156 -6.210 1.00 38.94 200 VAL A CA 1
ATOM 1534 C C . VAL A 1 200 ? 10.874 -15.766 -7.079 1.00 38.94 200 VAL A C 1
ATOM 1536 O O . VAL A 1 200 ? 9.782 -16.043 -6.588 1.00 38.94 200 VAL A O 1
ATOM 1539 N N . SER A 1 201 ? 11.140 -16.045 -8.363 1.00 37.47 201 SER A N 1
ATOM 1540 C CA . SER A 1 201 ? 10.173 -16.649 -9.296 1.00 37.47 201 SER A CA 1
ATOM 1541 C C . SER A 1 201 ? 9.992 -18.153 -9.134 1.00 37.47 201 SER A C 1
ATOM 1543 O O . SER A 1 201 ? 8.938 -18.668 -9.478 1.00 37.47 201 SER A O 1
ATOM 1545 N N . ALA A 1 202 ? 10.945 -18.864 -8.525 1.00 39.47 202 ALA A N 1
ATOM 1546 C CA . ALA A 1 202 ? 10.734 -20.272 -8.178 1.00 39.47 202 ALA A CA 1
ATOM 1547 C C . ALA A 1 202 ? 9.541 -20.466 -7.211 1.00 39.47 202 ALA A C 1
ATOM 1549 O O . ALA A 1 202 ? 9.004 -21.566 -7.103 1.00 39.47 202 ALA A O 1
ATOM 1550 N N . SER A 1 203 ? 9.121 -19.397 -6.524 1.00 37.28 203 SER A N 1
ATOM 1551 C CA . SER A 1 203 ? 7.907 -19.316 -5.701 1.00 37.28 203 SER A CA 1
ATOM 1552 C C . SER A 1 203 ? 6.672 -18.753 -6.433 1.00 37.28 203 SER A C 1
ATOM 1554 O O . SER A 1 203 ? 5.563 -18.865 -5.905 1.00 37.28 203 SER A O 1
ATOM 1556 N N . LEU A 1 204 ? 6.824 -18.194 -7.643 1.00 46.94 204 LEU A N 1
ATOM 1557 C CA . LEU A 1 204 ? 5.724 -17.718 -8.490 1.00 46.94 204 LEU A CA 1
ATOM 1558 C C . LEU A 1 204 ? 5.106 -18.903 -9.240 1.00 46.94 204 LEU A C 1
ATOM 1560 O O . LEU A 1 204 ? 5.794 -19.678 -9.892 1.00 46.94 204 LEU A O 1
ATOM 1564 N N . SER A 1 205 ? 3.780 -19.032 -9.171 1.00 50.34 205 SER A N 1
ATOM 1565 C CA . SER A 1 205 ? 3.013 -19.992 -9.986 1.00 50.34 205 SER A CA 1
ATOM 1566 C C . SER A 1 205 ? 2.464 -19.360 -11.276 1.00 50.34 205 SER A C 1
ATOM 1568 O O . SER A 1 205 ? 1.548 -19.920 -11.876 1.00 50.34 205 SER A O 1
ATOM 1570 N N . ALA A 1 206 ? 2.958 -18.174 -11.655 1.00 54.88 206 ALA A N 1
ATOM 1571 C CA . ALA A 1 206 ? 2.469 -17.385 -12.781 1.00 54.88 206 ALA A CA 1
ATOM 1572 C C . ALA A 1 206 ? 3.574 -17.153 -13.818 1.00 54.88 206 ALA A C 1
ATOM 1574 O O . ALA A 1 206 ? 4.661 -16.696 -13.462 1.00 54.88 206 ALA A O 1
ATOM 1575 N N . ASP A 1 207 ? 3.274 -17.423 -15.087 1.00 64.06 207 ASP A N 1
ATOM 1576 C CA . ASP A 1 207 ? 4.187 -17.176 -16.203 1.00 64.06 207 ASP A CA 1
ATOM 1577 C C . ASP A 1 207 ? 4.208 -15.682 -16.552 1.00 64.06 207 ASP A C 1
ATOM 1579 O O . ASP A 1 207 ? 3.165 -15.060 -16.752 1.00 64.06 207 ASP A O 1
ATOM 1583 N N . ILE A 1 208 ? 5.393 -15.077 -16.625 1.00 68.12 208 ILE A N 1
ATOM 1584 C CA . ILE A 1 208 ? 5.528 -13.651 -16.946 1.00 68.12 208 ILE A CA 1
ATOM 1585 C C . ILE A 1 208 ? 6.056 -13.497 -18.370 1.00 68.12 208 ILE A C 1
ATOM 1587 O O . ILE A 1 208 ? 7.045 -14.119 -18.756 1.00 68.12 208 ILE A O 1
ATOM 1591 N N . HIS A 1 209 ? 5.380 -12.662 -19.154 1.00 76.44 209 HIS A N 1
ATOM 1592 C CA . HIS A 1 209 ? 5.653 -12.457 -20.570 1.00 76.44 209 HIS A CA 1
ATOM 1593 C C . HIS A 1 209 ? 5.936 -10.974 -20.834 1.00 76.44 209 HIS A C 1
ATOM 1595 O O . HIS A 1 209 ? 5.002 -10.175 -20.955 1.00 76.44 209 HIS A O 1
ATOM 1601 N N . PRO A 1 210 ? 7.207 -10.555 -20.920 1.00 77.31 210 PRO A N 1
ATOM 1602 C CA . PRO A 1 210 ? 7.511 -9.187 -21.303 1.00 77.31 210 PRO A CA 1
ATOM 1603 C C . PRO A 1 210 ? 7.264 -8.964 -22.799 1.00 77.31 210 PRO A C 1
ATOM 1605 O O . PRO A 1 210 ? 7.605 -9.800 -23.639 1.00 77.31 210 PRO A O 1
ATOM 1608 N N . LYS A 1 211 ? 6.726 -7.794 -23.134 1.00 84.56 211 LYS A N 1
ATOM 1609 C CA . LYS A 1 211 ? 6.582 -7.265 -24.494 1.00 84.56 211 LYS A CA 1
ATOM 1610 C C . LYS A 1 211 ? 7.156 -5.856 -24.529 1.00 84.56 211 LYS A C 1
ATOM 1612 O O . LYS A 1 211 ? 6.986 -5.106 -23.571 1.00 84.56 211 LYS A O 1
ATOM 1617 N N . LEU A 1 212 ? 7.810 -5.488 -25.626 1.00 84.56 212 LEU A N 1
ATOM 1618 C CA . LEU A 1 212 ? 8.361 -4.151 -25.822 1.00 84.56 212 LEU A CA 1
ATOM 1619 C C . LEU A 1 212 ? 7.668 -3.478 -27.006 1.00 84.56 212 LEU A C 1
ATOM 1621 O O . LEU A 1 212 ? 7.644 -4.017 -28.106 1.00 84.56 212 LEU A O 1
ATOM 1625 N N . ILE A 1 213 ? 7.148 -2.277 -26.785 1.00 87.62 213 ILE A N 1
ATOM 1626 C CA . ILE A 1 213 ? 6.672 -1.365 -27.819 1.00 87.62 213 ILE A CA 1
ATOM 1627 C C . ILE A 1 213 ? 7.608 -0.156 -27.801 1.00 87.62 213 ILE A C 1
ATOM 1629 O O . ILE A 1 213 ? 7.562 0.650 -26.875 1.00 87.62 213 ILE A O 1
ATOM 1633 N N . LEU A 1 214 ? 8.472 -0.029 -28.805 1.00 86.94 214 LEU A N 1
ATOM 1634 C CA . LEU A 1 214 ? 9.414 1.082 -28.933 1.00 86.94 214 LEU A CA 1
ATOM 1635 C C . LEU A 1 214 ? 8.895 2.076 -29.973 1.00 86.94 214 LEU A C 1
ATOM 1637 O O . LEU A 1 214 ? 8.699 1.704 -31.130 1.00 86.94 214 LEU A O 1
ATOM 1641 N N . ASN A 1 215 ? 8.672 3.334 -29.585 1.00 88.56 215 ASN A N 1
ATOM 1642 C CA . ASN A 1 215 ? 8.136 4.383 -30.464 1.00 88.56 215 ASN A CA 1
ATOM 1643 C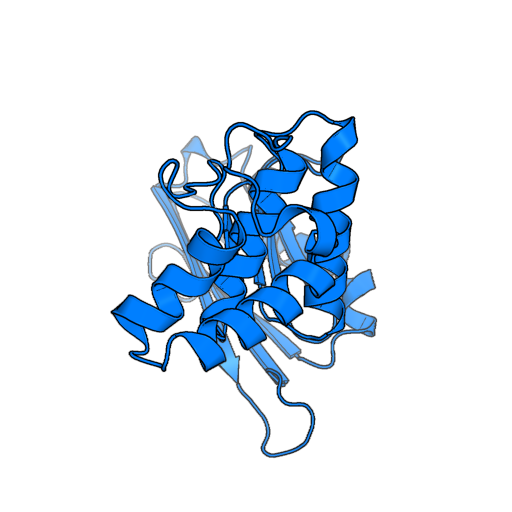 C . ASN A 1 215 ? 6.839 3.952 -31.185 1.00 88.56 215 ASN A C 1
ATOM 1645 O O . ASN A 1 215 ? 6.656 4.187 -32.382 1.00 88.56 215 ASN A O 1
ATOM 1649 N N . GLY A 1 216 ? 5.959 3.247 -30.466 1.00 87.50 216 GLY A N 1
ATOM 1650 C CA . GLY A 1 216 ? 4.707 2.698 -30.999 1.00 87.50 216 GLY A CA 1
ATOM 1651 C C . GLY A 1 216 ? 4.842 1.433 -31.860 1.00 87.50 216 GLY A C 1
ATOM 1652 O O . GLY A 1 216 ? 3.837 0.969 -32.397 1.00 87.50 216 GLY A O 1
ATOM 1653 N N . VAL A 1 217 ? 6.042 0.857 -31.995 1.00 90.94 217 VAL A N 1
ATOM 1654 C CA . VAL A 1 217 ? 6.304 -0.345 -32.801 1.00 90.94 217 VAL A CA 1
ATOM 1655 C C . VAL A 1 217 ? 6.579 -1.549 -31.903 1.00 90.94 217 VAL A C 1
ATOM 1657 O O . VAL A 1 217 ? 7.472 -1.510 -31.056 1.00 90.94 217 VAL A O 1
ATOM 1660 N N . ASP A 1 218 ? 5.832 -2.638 -32.111 1.00 90.94 218 ASP A N 1
ATOM 1661 C CA . ASP A 1 218 ? 6.091 -3.923 -31.451 1.00 90.94 218 ASP A CA 1
ATOM 1662 C C . ASP A 1 218 ? 7.498 -4.413 -31.814 1.00 90.94 218 ASP A C 1
ATOM 1664 O O . ASP A 1 218 ? 7.844 -4.588 -32.986 1.00 90.94 218 ASP A O 1
ATOM 1668 N N . THR A 1 219 ? 8.326 -4.554 -30.789 1.00 89.06 219 THR A N 1
ATOM 1669 C CA . THR A 1 219 ? 9.747 -4.846 -30.893 1.00 89.06 219 THR A CA 1
ATOM 1670 C C . THR A 1 219 ? 9.986 -6.205 -30.247 1.00 89.06 219 THR A C 1
ATOM 1672 O O . THR A 1 219 ? 10.063 -6.290 -29.019 1.00 89.06 219 THR A O 1
ATOM 1675 N N . PRO A 1 220 ? 10.097 -7.284 -31.039 1.00 88.00 220 PRO A N 1
ATOM 1676 C CA . PRO A 1 220 ? 10.196 -8.632 -30.504 1.00 88.00 220 PRO A CA 1
ATOM 1677 C C . PRO A 1 220 ? 11.494 -8.826 -29.722 1.00 88.00 220 PRO A C 1
ATOM 1679 O O . PRO A 1 220 ? 12.502 -8.160 -29.970 1.00 88.00 220 PRO A O 1
ATOM 1682 N N . ARG A 1 221 ? 11.458 -9.776 -28.786 1.00 82.50 221 ARG A N 1
ATOM 1683 C CA . ARG A 1 221 ? 12.643 -10.202 -28.043 1.00 82.50 221 ARG A CA 1
ATOM 1684 C C . ARG A 1 221 ? 13.700 -10.732 -29.029 1.00 82.50 221 ARG A C 1
ATOM 1686 O O . ARG A 1 221 ? 13.328 -11.544 -29.880 1.00 82.50 221 ARG A O 1
ATOM 1693 N N . PRO A 1 222 ? 14.959 -10.260 -28.954 1.00 77.56 222 PRO A N 1
ATOM 1694 C CA . PRO A 1 222 ? 16.039 -10.721 -29.823 1.00 77.56 222 PRO A CA 1
ATOM 1695 C C . PRO A 1 222 ? 16.427 -12.182 -29.570 1.00 77.56 222 PRO A C 1
ATOM 1697 O O . PRO A 1 222 ? 16.154 -12.698 -28.459 1.00 77.56 222 PRO A O 1
#

Secondary structure (DSSP, 8-state):
-B-SS----TTS-HHHHHHHHHHHTS---HHHHHHHHHHHHHHTT-GGGTT--GGGS-HHHHHHHHHHHHHTT--SEEEEESTTTTS-HHHHHHHHHHHHHHHHTT-EEEEE-S-S-TTS-S-EEEEEETTEEEEEEHHHHHTTTGGGEEEEEEEEEEE--SSS-SS-SEEEEEEEEEES--HHHHHHHHHHHHHHHGGGGGG--SEEEEEEEETTEEE---

Foldseek 3Di:
DQELPLPFDQPDFLLCRLLVCCCPPVVDDPVVSSVLSLVLCVLLVNNVRRRPGLVPDALLSSLSSSVSSVCSVVDQEAEAEASPPNHDPVSSVSNVVSVVVCLQVFRFYWYFHQDDDPPAGHTWGWGRGQFFTQTQRVCVLDVVPPVFWPDWDWDWDFDDDPDDDPHGQEIEIEIETEGDDDPVSNLVSVVCSCVVGCVSVVRPNHHYHYWYQYNNRTDDRD